Protein AF-A0A9W6Q4E1-F1 (afdb_monomer)

InterPro domains:
  IPR013766 Thioredoxin domain [PS51352] (41-176)
  IPR017937 Thioredoxin, conserved site [PS00194] (70-88)
  IPR036249 Thioredoxin-like superfamily [SSF52833] (42-160)

Solvent-accessible surface area (backbone atoms only — not comparable to full-atom values): 9625 Å² total; per-residue (Å²): 137,56,73,67,58,58,52,52,53,50,50,52,51,53,51,52,50,50,50,52,50,50,50,50,48,51,54,48,51,55,51,50,53,56,58,60,50,69,50,81,37,46,59,66,35,50,64,48,88,52,78,40,61,28,81,88,65,50,78,47,40,50,84,71,53,41,60,70,22,33,39,38,38,36,38,43,96,37,70,66,24,65,66,40,50,66,53,51,53,49,46,46,58,74,62,66,58,57,37,87,42,24,42,33,31,32,30,67,31,96,47,71,66,50,34,50,52,54,45,59,67,43,51,81,55,20,46,35,26,52,41,71,52,16,48,53,52,39,58,30,36,41,56,50,62,63,46,31,43,31,32,23,37,90,87,52,27,50,41,74,47,57,96,58,71,82,64,60,81,67,71,80,90,78,83,129

Structure (mmCIF, N/CA/C/O backbone):
data_AF-A0A9W6Q4E1-F1
#
_entry.id   AF-A0A9W6Q4E1-F1
#
loop_
_atom_site.group_PDB
_atom_site.id
_atom_site.type_symbol
_atom_site.label_atom_id
_atom_site.label_alt_id
_atom_site.label_comp_id
_atom_site.label_asym_id
_atom_site.label_entity_id
_atom_site.label_seq_id
_atom_site.pdbx_PDB_ins_code
_atom_site.Cartn_x
_atom_site.Cartn_y
_atom_site.Cartn_z
_atom_site.occupancy
_atom_site.B_iso_or_equiv
_atom_site.auth_seq_id
_atom_site.auth_comp_id
_atom_site.auth_asym_id
_atom_site.auth_atom_id
_atom_site.pdbx_PDB_model_num
ATOM 1 N N . MET A 1 1 ? 40.924 -5.393 -48.516 1.00 60.19 1 MET A N 1
ATOM 2 C CA . MET A 1 1 ? 39.671 -5.646 -47.778 1.00 60.19 1 MET A CA 1
ATOM 3 C C . MET A 1 1 ? 39.422 -7.131 -47.872 1.00 60.19 1 MET A C 1
ATOM 5 O O . MET A 1 1 ? 38.939 -7.598 -48.897 1.00 60.19 1 MET A O 1
ATOM 9 N N . ASP A 1 2 ? 39.882 -7.863 -46.865 1.00 78.69 2 ASP A N 1
ATOM 10 C CA . ASP A 1 2 ? 39.813 -9.318 -46.829 1.00 78.69 2 ASP A CA 1
ATOM 11 C C . ASP A 1 2 ? 38.386 -9.786 -46.532 1.00 78.69 2 ASP A C 1
ATOM 13 O O . ASP A 1 2 ? 37.648 -9.160 -45.769 1.00 78.69 2 ASP A O 1
ATOM 17 N N . VAL A 1 3 ? 37.989 -10.907 -47.138 1.00 81.06 3 VAL A N 1
ATOM 18 C CA . VAL A 1 3 ? 36.658 -11.521 -46.964 1.00 81.06 3 VAL A CA 1
ATOM 19 C C . VAL A 1 3 ? 36.347 -11.778 -45.478 1.00 81.06 3 VAL A C 1
ATOM 21 O O . VAL A 1 3 ? 35.193 -11.683 -45.057 1.00 81.06 3 VAL A O 1
ATOM 24 N N . SER A 1 4 ? 37.382 -12.014 -44.667 1.00 80.25 4 SER A N 1
ATOM 25 C CA . SER A 1 4 ? 37.306 -12.190 -43.213 1.00 80.25 4 SER A CA 1
ATOM 26 C C . SER A 1 4 ? 36.841 -10.936 -42.460 1.00 80.25 4 SER A C 1
ATOM 28 O O . SER A 1 4 ? 36.059 -11.049 -41.513 1.00 80.25 4 SER A O 1
ATOM 30 N N . ASP A 1 5 ? 37.256 -9.740 -42.891 1.00 83.56 5 ASP A N 1
ATOM 31 C CA . ASP A 1 5 ? 36.847 -8.475 -42.261 1.00 83.56 5 ASP A CA 1
ATOM 32 C C . ASP A 1 5 ? 35.382 -8.163 -42.576 1.00 83.56 5 ASP A C 1
ATOM 34 O O . ASP A 1 5 ? 34.614 -7.769 -41.696 1.00 83.56 5 ASP A O 1
ATOM 38 N N . ALA A 1 6 ? 34.971 -8.415 -43.824 1.00 86.62 6 ALA A N 1
ATOM 39 C CA . ALA A 1 6 ? 33.583 -8.261 -44.250 1.00 86.62 6 ALA A CA 1
ATOM 40 C C . ALA A 1 6 ? 32.645 -9.208 -43.480 1.00 86.62 6 ALA A C 1
ATOM 42 O O . ALA A 1 6 ? 31.567 -8.800 -43.045 1.00 86.62 6 ALA A O 1
ATOM 43 N N . PHE A 1 7 ? 33.074 -10.454 -43.256 1.00 90.12 7 PHE A N 1
ATOM 44 C CA . PHE A 1 7 ? 32.317 -11.435 -42.480 1.00 90.12 7 PHE A CA 1
ATOM 45 C C . PHE A 1 7 ? 32.202 -11.044 -40.999 1.00 90.12 7 PHE A C 1
ATOM 47 O O . PHE A 1 7 ? 31.112 -11.081 -40.426 1.00 90.12 7 PHE A O 1
ATOM 54 N N . THR A 1 8 ? 33.304 -10.600 -40.390 1.00 90.50 8 THR A N 1
ATOM 55 C CA . THR A 1 8 ? 33.332 -10.175 -38.981 1.00 90.50 8 THR A CA 1
ATOM 56 C C . THR A 1 8 ? 32.452 -8.946 -38.750 1.00 90.50 8 THR A C 1
ATOM 58 O O . THR A 1 8 ? 31.670 -8.913 -37.798 1.00 90.50 8 THR A O 1
ATOM 61 N N . GLY A 1 9 ? 32.512 -7.959 -39.651 1.00 92.62 9 GLY A N 1
ATOM 62 C CA . GLY A 1 9 ? 31.656 -6.775 -39.593 1.00 92.62 9 GLY A CA 1
ATOM 63 C C . GLY A 1 9 ? 30.169 -7.120 -39.699 1.00 92.62 9 GLY A C 1
ATOM 64 O O . GLY A 1 9 ? 29.364 -6.620 -38.911 1.00 92.62 9 GLY A O 1
ATOM 65 N N . LEU A 1 10 ? 29.804 -8.026 -40.614 1.00 91.62 10 LEU A N 1
ATOM 66 C CA . LEU A 1 10 ? 28.422 -8.484 -40.766 1.00 91.62 10 LEU A CA 1
ATOM 67 C C . LEU A 1 10 ? 27.907 -9.164 -39.490 1.00 91.62 10 LEU A C 1
ATOM 69 O O . LEU A 1 10 ? 26.813 -8.840 -39.028 1.00 91.62 10 LEU A O 1
ATOM 73 N N . LEU A 1 11 ? 28.699 -10.061 -38.894 1.00 92.88 11 LEU A N 1
ATOM 74 C CA . LEU A 1 11 ? 28.334 -10.736 -37.646 1.00 92.88 11 LEU A CA 1
ATOM 75 C C . LEU A 1 11 ? 28.172 -9.755 -36.482 1.00 92.88 11 LEU A C 1
ATOM 77 O O . LEU A 1 11 ? 27.212 -9.871 -35.723 1.00 92.88 11 LEU A O 1
ATOM 81 N N . ALA A 1 12 ? 29.063 -8.769 -36.355 1.00 92.88 12 ALA A N 1
ATOM 82 C CA . ALA A 1 12 ? 28.974 -7.758 -35.303 1.00 92.88 12 ALA A CA 1
ATOM 83 C C . ALA A 1 12 ? 27.671 -6.947 -35.400 1.00 92.88 12 ALA A C 1
ATOM 85 O O . ALA A 1 12 ? 26.981 -6.759 -34.395 1.00 92.88 12 ALA A O 1
ATOM 86 N N . VAL A 1 13 ? 27.291 -6.527 -36.613 1.00 95.56 13 VAL A N 1
ATOM 87 C CA . VAL A 1 13 ? 26.031 -5.809 -36.861 1.00 95.56 13 VAL A CA 1
ATOM 88 C C . VAL A 1 13 ? 24.824 -6.697 -36.562 1.00 95.56 13 VAL A C 1
ATOM 90 O O . VAL A 1 13 ? 23.890 -6.251 -35.894 1.00 95.56 13 VAL A O 1
ATOM 93 N N . LEU A 1 14 ? 24.846 -7.959 -37.002 1.00 93.50 14 LEU A N 1
ATOM 94 C CA . LEU A 1 14 ? 23.742 -8.895 -36.786 1.00 93.50 14 LEU A CA 1
ATOM 95 C C . LEU A 1 14 ? 23.541 -9.199 -35.292 1.00 93.50 14 LEU A C 1
ATOM 97 O O . LEU A 1 14 ? 22.407 -9.217 -34.812 1.00 93.50 14 LEU A O 1
ATOM 101 N N . CYS A 1 15 ? 24.635 -9.366 -34.544 1.00 94.25 15 CYS A N 1
ATOM 102 C CA . CYS A 1 15 ? 24.617 -9.540 -33.093 1.00 94.25 15 CYS A CA 1
ATOM 103 C C . CYS A 1 15 ? 24.074 -8.302 -32.375 1.00 94.25 15 CYS A C 1
ATOM 105 O O . CYS A 1 15 ? 23.199 -8.437 -31.520 1.00 94.25 15 CYS A O 1
ATOM 107 N N . LEU A 1 16 ? 24.540 -7.100 -32.732 1.00 94.25 16 LEU A N 1
ATOM 108 C CA . LEU A 1 16 ? 24.057 -5.858 -32.122 1.00 94.25 16 LEU A CA 1
ATOM 109 C C . LEU A 1 16 ? 22.561 -5.654 -32.392 1.00 94.25 16 LEU A C 1
ATOM 111 O O . LEU A 1 16 ? 21.804 -5.313 -31.484 1.00 94.25 16 LEU A O 1
ATOM 115 N N . PHE A 1 17 ? 22.120 -5.924 -33.621 1.00 94.75 17 PHE A N 1
ATOM 116 C CA . PHE A 1 17 ? 20.715 -5.846 -34.003 1.00 94.75 17 PHE A CA 1
ATOM 117 C C . PHE A 1 17 ? 19.851 -6.848 -33.226 1.00 94.75 17 PHE A C 1
ATOM 119 O O . PHE A 1 17 ? 18.801 -6.478 -32.699 1.00 94.75 17 PHE A O 1
ATOM 126 N N . ASN A 1 18 ? 20.312 -8.095 -33.083 1.00 93.88 18 ASN A N 1
ATOM 127 C CA . ASN A 1 18 ? 19.624 -9.112 -32.289 1.00 93.88 18 ASN A CA 1
ATOM 128 C C . ASN A 1 18 ? 19.550 -8.717 -30.804 1.00 93.88 18 ASN A C 1
ATOM 130 O O . ASN A 1 18 ? 18.502 -8.870 -30.178 1.00 93.88 18 ASN A O 1
ATOM 134 N N . LEU A 1 19 ? 20.614 -8.123 -30.256 1.00 94.38 19 LEU A N 1
ATOM 135 C CA . LEU A 1 19 ? 20.640 -7.631 -28.879 1.00 94.38 19 LEU A CA 1
ATOM 136 C C . LEU A 1 19 ? 19.614 -6.509 -28.659 1.00 94.38 19 LEU A C 1
ATOM 138 O O . LEU A 1 19 ? 18.862 -6.544 -27.687 1.00 94.38 19 LEU A O 1
ATOM 142 N N . VAL A 1 20 ? 19.540 -5.542 -29.581 1.00 95.50 20 VAL A N 1
ATOM 143 C CA . VAL A 1 20 ? 18.569 -4.434 -29.529 1.00 95.50 20 VAL A CA 1
ATOM 144 C C . VAL A 1 20 ? 17.138 -4.951 -29.666 1.00 95.50 20 VAL A C 1
ATOM 146 O O . VAL A 1 20 ? 16.266 -4.536 -28.900 1.00 95.50 20 VAL A O 1
ATOM 149 N N . LEU A 1 21 ? 16.890 -5.886 -30.589 1.00 92.62 21 LEU A N 1
ATOM 150 C CA . LEU A 1 21 ? 15.583 -6.525 -30.746 1.00 92.62 21 LEU A CA 1
ATOM 151 C C . LEU A 1 21 ? 15.182 -7.300 -29.495 1.00 92.62 21 LEU A C 1
ATOM 153 O O . LEU A 1 21 ? 14.081 -7.104 -28.988 1.00 92.62 21 LEU A O 1
ATOM 157 N N . THR A 1 22 ? 16.076 -8.131 -28.963 1.00 90.44 22 THR A N 1
ATOM 158 C CA . THR A 1 22 ? 15.828 -8.919 -27.753 1.00 90.44 22 THR A CA 1
ATOM 159 C C . THR A 1 22 ? 15.567 -8.003 -26.563 1.00 90.44 22 THR A C 1
ATOM 161 O O . THR A 1 22 ? 14.591 -8.198 -25.844 1.00 90.44 22 THR A O 1
ATOM 164 N N . TYR A 1 23 ? 16.359 -6.944 -26.388 1.00 92.44 23 TYR A N 1
ATOM 165 C CA . TYR A 1 23 ? 16.125 -5.943 -25.350 1.00 92.44 23 TYR A CA 1
ATOM 166 C C . TYR A 1 23 ? 14.776 -5.235 -25.528 1.00 92.44 23 TYR A C 1
ATOM 168 O O . TYR A 1 23 ? 14.029 -5.074 -24.563 1.00 92.44 23 TYR A O 1
ATOM 176 N N . GLY A 1 24 ? 14.426 -4.852 -26.758 1.00 90.94 24 GLY A N 1
ATOM 177 C CA . GLY A 1 24 ? 13.138 -4.245 -27.088 1.00 90.94 24 GLY A CA 1
ATOM 178 C C . GLY A 1 24 ? 11.961 -5.176 -26.795 1.00 90.94 24 GLY A C 1
ATOM 179 O O . GLY A 1 24 ? 10.977 -4.748 -26.192 1.00 90.94 24 GLY A O 1
ATOM 180 N N . VAL A 1 25 ? 12.083 -6.458 -27.145 1.00 90.12 25 VAL A N 1
ATOM 181 C CA . VAL A 1 25 ? 11.095 -7.503 -26.857 1.00 90.12 25 VAL A CA 1
ATOM 182 C C . VAL A 1 25 ? 10.982 -7.734 -25.356 1.00 90.12 25 VAL A C 1
ATOM 184 O O . VAL A 1 25 ? 9.870 -7.727 -24.848 1.00 90.12 25 VAL A O 1
ATOM 187 N N . VAL A 1 26 ? 12.086 -7.840 -24.612 1.00 84.00 26 VAL A N 1
ATOM 188 C CA . VAL A 1 26 ? 12.06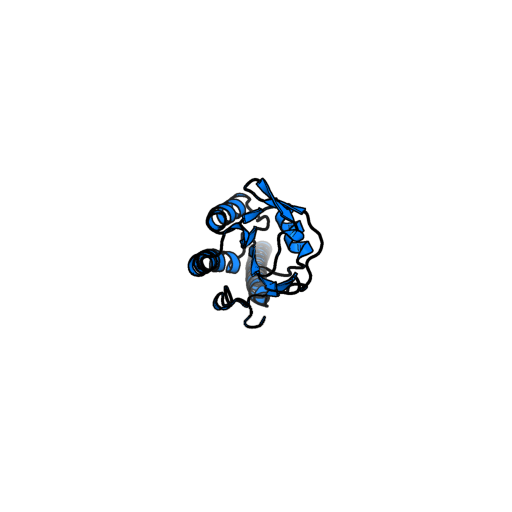4 -7.964 -23.144 1.00 84.00 26 VAL A CA 1
ATOM 189 C C . VAL A 1 26 ? 11.429 -6.728 -22.507 1.00 84.00 26 VAL A C 1
ATOM 191 O O . VAL A 1 26 ? 10.578 -6.859 -21.630 1.00 84.00 26 VAL A O 1
ATOM 194 N N . ARG A 1 27 ? 11.774 -5.518 -22.962 1.00 80.69 27 ARG A N 1
ATOM 195 C CA . ARG A 1 27 ? 11.170 -4.265 -22.484 1.00 80.69 27 ARG A CA 1
ATOM 196 C C . ARG A 1 27 ? 9.669 -4.228 -22.769 1.00 80.69 27 ARG A C 1
ATOM 198 O O . ARG A 1 27 ? 8.901 -3.833 -21.895 1.00 80.69 27 ARG A O 1
ATOM 205 N N . ARG A 1 28 ? 9.244 -4.664 -23.957 1.00 75.88 28 ARG A N 1
ATOM 206 C CA . ARG A 1 28 ? 7.835 -4.691 -24.371 1.00 75.88 28 ARG A CA 1
ATOM 207 C C . ARG A 1 28 ? 7.044 -5.792 -23.672 1.00 75.88 28 ARG A C 1
ATOM 209 O O . ARG A 1 28 ? 5.939 -5.529 -23.220 1.00 75.88 28 ARG A O 1
ATOM 216 N N . LEU A 1 29 ? 7.615 -6.982 -23.506 1.00 69.94 29 LEU A N 1
ATOM 217 C CA . LEU A 1 29 ? 7.036 -8.068 -22.719 1.00 69.94 29 LEU A CA 1
ATOM 218 C C . LEU A 1 29 ? 6.886 -7.652 -21.261 1.00 69.94 29 LEU A C 1
ATOM 220 O O . LEU A 1 29 ? 5.825 -7.872 -20.695 1.00 69.94 29 LEU A O 1
ATOM 224 N N . ARG A 1 30 ? 7.885 -6.982 -20.672 1.00 70.69 30 ARG A N 1
ATOM 225 C CA . ARG A 1 30 ? 7.791 -6.412 -19.318 1.00 70.69 30 ARG A CA 1
ATOM 226 C C . ARG A 1 30 ? 6.748 -5.299 -19.217 1.00 70.69 30 ARG A C 1
ATOM 228 O O . ARG A 1 30 ? 6.140 -5.139 -18.170 1.00 70.69 30 ARG A O 1
ATOM 235 N N . ALA A 1 31 ? 6.527 -4.521 -20.274 1.00 65.69 31 ALA A N 1
ATOM 236 C CA . ALA A 1 31 ? 5.436 -3.547 -20.309 1.00 65.69 31 ALA A CA 1
ATOM 237 C C . ALA A 1 31 ? 4.061 -4.236 -20.390 1.00 65.69 31 ALA A C 1
ATOM 239 O O . ALA A 1 31 ? 3.152 -3.848 -19.671 1.00 65.69 31 ALA A O 1
ATOM 240 N N . MET A 1 32 ? 3.925 -5.293 -21.199 1.00 54.81 32 MET A N 1
ATOM 241 C CA . MET A 1 32 ? 2.672 -6.045 -21.359 1.00 54.81 32 MET A CA 1
ATOM 242 C C . MET A 1 32 ? 2.350 -6.957 -20.173 1.00 54.81 32 MET A C 1
ATOM 244 O O . MET A 1 32 ? 1.187 -7.111 -19.847 1.00 54.81 32 MET A O 1
ATOM 248 N N . THR A 1 33 ? 3.342 -7.537 -19.496 1.00 56.91 33 THR A N 1
ATOM 249 C CA . THR A 1 33 ? 3.123 -8.284 -18.239 1.00 56.91 33 THR A CA 1
ATOM 250 C C . THR A 1 33 ? 2.750 -7.351 -17.095 1.00 56.91 33 THR A C 1
ATOM 252 O O . THR A 1 33 ? 1.925 -7.720 -16.272 1.00 56.91 33 THR A O 1
ATOM 255 N N . ARG A 1 34 ? 3.281 -6.122 -17.074 1.00 52.06 34 ARG A N 1
ATOM 256 C CA . ARG A 1 34 ? 2.815 -5.076 -16.151 1.00 52.06 34 ARG A CA 1
ATOM 257 C C . ARG A 1 34 ? 1.406 -4.589 -16.484 1.00 52.06 34 ARG A C 1
ATOM 259 O O . ARG A 1 34 ? 0.637 -4.395 -15.562 1.00 52.06 34 ARG A O 1
ATOM 266 N N . ALA A 1 35 ? 1.052 -4.474 -17.766 1.00 46.97 35 ALA A N 1
ATOM 267 C CA . ALA A 1 35 ? -0.327 -4.203 -18.185 1.00 46.97 35 ALA A CA 1
ATOM 268 C C . ALA A 1 35 ? -1.265 -5.411 -17.961 1.00 46.97 35 ALA A C 1
ATOM 270 O O . ALA A 1 35 ? -2.458 -5.269 -17.761 1.00 46.97 35 ALA A O 1
ATOM 271 N N . GLY A 1 36 ? -0.737 -6.637 -17.963 1.00 39.09 36 GLY A N 1
ATOM 272 C CA . GLY A 1 36 ? -1.467 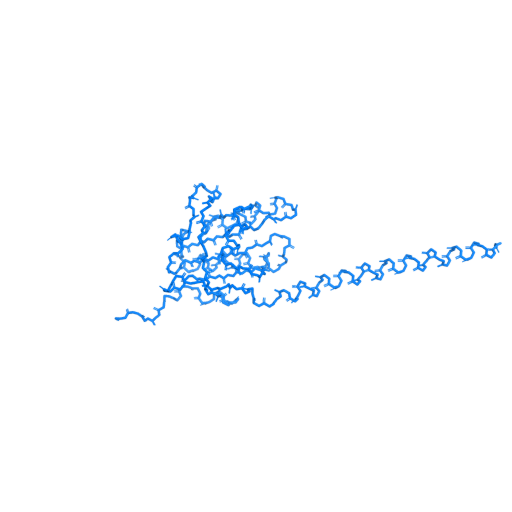-7.850 -17.583 1.00 39.09 36 GLY A CA 1
ATOM 273 C C . GLY A 1 36 ? -1.664 -7.989 -16.070 1.00 39.09 36 GLY A C 1
ATOM 274 O O . GLY A 1 36 ? -2.522 -8.753 -15.641 1.00 39.09 36 GLY A O 1
ATOM 275 N N . ALA A 1 37 ? -0.908 -7.229 -15.271 1.00 48.50 37 ALA A N 1
ATOM 276 C CA . ALA A 1 37 ? -1.163 -7.027 -13.849 1.00 48.50 37 ALA A CA 1
ATOM 277 C C . ALA A 1 37 ? -2.264 -5.976 -13.586 1.00 48.50 37 ALA A C 1
ATOM 279 O O . ALA A 1 37 ? -2.576 -5.732 -12.427 1.00 48.50 37 ALA A O 1
ATOM 280 N N . ASP A 1 38 ? -2.886 -5.410 -14.635 1.00 43.78 38 ASP A N 1
ATOM 281 C CA . ASP A 1 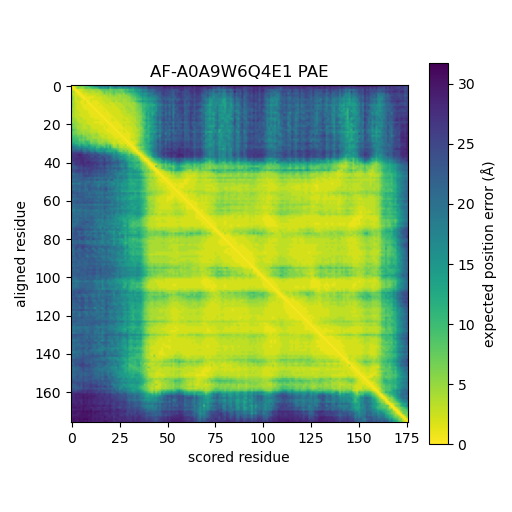38 ? -4.114 -4.599 -14.540 1.00 43.78 38 ASP A CA 1
ATOM 282 C C . ASP A 1 38 ? -5.387 -5.464 -14.375 1.00 43.78 38 ASP A C 1
ATOM 284 O O . ASP A 1 38 ? -6.510 -4.959 -14.440 1.00 43.78 38 ASP A O 1
ATOM 288 N N . GLY A 1 39 ? -5.245 -6.778 -14.163 1.00 48.31 39 GLY A N 1
ATOM 289 C CA . GLY A 1 39 ? -6.321 -7.570 -13.571 1.00 48.31 39 GLY A CA 1
ATOM 290 C C . GLY A 1 39 ? -6.582 -7.098 -12.133 1.00 48.31 39 GLY A C 1
ATOM 291 O O . GLY A 1 39 ? -5.631 -6.693 -11.464 1.00 48.31 39 GLY A O 1
ATOM 292 N N . PRO A 1 40 ? -7.835 -7.122 -11.638 1.00 53.16 40 PRO A N 1
ATOM 293 C CA . PRO A 1 40 ? -8.119 -6.779 -10.245 1.00 53.16 40 PRO A CA 1
ATOM 294 C C . PRO A 1 40 ? -7.194 -7.585 -9.327 1.00 53.16 40 PRO A C 1
ATOM 296 O O . PRO A 1 40 ? -7.044 -8.796 -9.510 1.00 53.16 40 PRO A O 1
ATOM 299 N N . ALA A 1 41 ? -6.501 -6.897 -8.419 1.00 64.12 41 ALA A N 1
ATOM 300 C CA . ALA A 1 41 ? -5.547 -7.523 -7.519 1.00 64.12 41 ALA A CA 1
ATOM 301 C C . ALA A 1 41 ? -6.292 -8.483 -6.592 1.00 64.12 41 ALA A C 1
ATOM 303 O O . ALA A 1 41 ? -6.857 -8.051 -5.594 1.00 64.12 41 ALA A O 1
ATOM 304 N N . THR A 1 42 ? -6.281 -9.776 -6.919 1.00 65.88 42 THR A N 1
ATOM 305 C CA . THR A 1 42 ? -7.131 -10.751 -6.237 1.00 65.88 42 THR A CA 1
ATOM 306 C C . THR A 1 42 ? -6.726 -10.915 -4.781 1.00 65.88 42 THR A C 1
ATOM 308 O O . THR A 1 42 ? -5.555 -11.160 -4.476 1.00 65.88 42 THR A O 1
ATOM 311 N N . VAL A 1 43 ? -7.711 -10.838 -3.890 1.00 75.50 43 VAL A N 1
ATOM 312 C CA . VAL A 1 43 ? -7.569 -11.195 -2.474 1.00 75.50 43 VAL A CA 1
ATOM 313 C C . VAL A 1 43 ? -8.273 -12.507 -2.165 1.00 75.50 43 VAL A C 1
ATOM 315 O O . VAL A 1 43 ? -9.319 -12.825 -2.728 1.00 75.50 43 VAL A O 1
ATOM 318 N N . SER A 1 44 ? -7.727 -13.272 -1.218 1.00 74.06 44 SER A N 1
ATOM 319 C CA . SER A 1 44 ? -8.294 -14.576 -0.837 1.00 74.06 44 SER A CA 1
ATOM 320 C C . SER A 1 44 ? -9.663 -14.482 -0.142 1.00 74.06 44 SER A C 1
ATOM 322 O O . SER A 1 44 ? -10.345 -15.489 0.049 1.00 74.06 44 SER A O 1
ATOM 324 N N . GLY A 1 45 ? -10.059 -13.282 0.289 1.00 76.38 45 GLY A N 1
ATOM 325 C CA . GLY A 1 45 ? -11.273 -13.035 1.063 1.00 76.38 45 GLY A CA 1
ATOM 326 C C . GLY A 1 45 ? -11.156 -13.397 2.545 1.00 76.38 45 GLY A C 1
ATOM 327 O O . GLY A 1 45 ? -11.924 -12.889 3.360 1.00 76.38 45 GLY A O 1
ATOM 328 N N . ARG A 1 46 ? -10.182 -14.224 2.936 1.00 84.31 46 ARG A N 1
ATOM 329 C CA . ARG A 1 46 ? -9.878 -14.534 4.337 1.00 84.31 46 ARG A CA 1
ATOM 330 C C . ARG A 1 46 ? -8.601 -13.817 4.761 1.00 84.31 46 ARG A C 1
ATOM 332 O O . ARG A 1 46 ? -7.740 -13.524 3.944 1.00 84.31 46 ARG A O 1
ATOM 339 N N . ILE A 1 47 ? -8.495 -13.538 6.053 1.00 87.19 47 ILE A N 1
ATOM 340 C CA . ILE A 1 47 ? -7.272 -13.009 6.648 1.00 87.19 47 ILE A CA 1
ATOM 341 C C . ILE A 1 47 ? -6.775 -14.033 7.650 1.00 87.19 47 ILE A C 1
ATOM 343 O O . ILE A 1 47 ? -7.463 -14.310 8.639 1.00 87.19 47 ILE A O 1
ATOM 347 N N . ASP A 1 48 ? -5.605 -14.593 7.385 1.00 89.81 48 ASP A N 1
ATOM 348 C CA . ASP A 1 48 ? -4.938 -15.480 8.324 1.00 89.81 48 ASP A CA 1
ATOM 349 C C . ASP A 1 48 ? -4.327 -14.688 9.494 1.00 89.81 48 ASP A C 1
ATOM 351 O O . ASP A 1 48 ? -4.252 -13.455 9.492 1.00 89.81 48 ASP A O 1
ATOM 355 N N . GLY A 1 49 ? -3.940 -15.398 10.554 1.00 91.00 49 GLY A N 1
ATOM 356 C CA . GLY A 1 49 ? -3.354 -14.777 11.739 1.00 91.00 49 GLY A CA 1
ATOM 357 C C . GLY A 1 49 ? -1.991 -14.156 11.437 1.00 91.00 49 GLY A C 1
ATOM 358 O O . GLY A 1 49 ? -1.111 -14.817 10.892 1.00 91.00 49 GLY A O 1
ATOM 359 N N . PHE A 1 50 ? -1.800 -12.903 11.845 1.00 94.00 50 PHE A N 1
ATOM 360 C CA . PHE A 1 50 ? -0.509 -12.223 11.808 1.00 94.00 50 PHE A CA 1
ATOM 361 C C . PHE A 1 50 ? -0.375 -11.270 12.998 1.00 94.00 50 PHE A C 1
ATOM 363 O O . PHE A 1 50 ? -1.375 -10.830 13.574 1.00 94.00 50 PHE A O 1
ATOM 370 N N . ALA A 1 51 ? 0.871 -10.944 13.328 1.00 93.75 51 ALA A N 1
ATOM 371 C CA . ALA A 1 51 ? 1.236 -9.896 14.267 1.00 93.75 51 ALA A CA 1
ATOM 372 C C . ALA A 1 51 ? 2.506 -9.217 13.750 1.00 93.75 51 ALA A C 1
ATOM 374 O O . ALA A 1 51 ? 3.517 -9.878 13.505 1.00 93.75 51 ALA A O 1
ATOM 375 N N . VAL A 1 52 ? 2.436 -7.909 13.539 1.00 94.81 52 VAL A N 1
ATOM 376 C CA . VAL A 1 52 ? 3.531 -7.081 13.032 1.00 94.81 52 VAL A CA 1
ATOM 377 C C . VAL A 1 52 ? 3.595 -5.765 13.798 1.00 94.81 52 VAL A C 1
ATOM 379 O O . VAL A 1 52 ? 2.703 -5.429 14.574 1.00 94.81 52 VAL A O 1
ATOM 382 N N . THR A 1 53 ? 4.661 -5.007 13.575 1.00 95.19 53 THR A N 1
ATOM 383 C CA . THR A 1 53 ? 4.827 -3.667 14.136 1.00 95.19 53 THR A CA 1
ATOM 384 C C . THR A 1 53 ? 4.902 -2.678 12.985 1.00 95.19 53 THR A C 1
ATOM 386 O O . THR A 1 53 ? 5.662 -2.887 12.044 1.00 95.19 53 THR A O 1
ATOM 389 N N . ALA A 1 54 ? 4.088 -1.634 13.038 1.00 93.69 54 ALA A N 1
ATOM 390 C CA . ALA A 1 54 ? 4.108 -0.539 12.085 1.00 93.69 54 ALA A CA 1
ATOM 391 C C . ALA A 1 54 ? 5.322 0.382 12.308 1.00 93.69 54 ALA A C 1
ATOM 393 O O . ALA A 1 54 ? 6.047 0.276 13.299 1.00 93.69 54 ALA A O 1
ATOM 394 N N . VAL A 1 55 ? 5.561 1.290 11.363 1.00 92.00 55 VAL A N 1
ATOM 395 C CA . VAL A 1 55 ? 6.709 2.216 11.373 1.00 92.00 55 VAL A CA 1
ATOM 396 C C . VAL A 1 55 ? 6.680 3.173 12.571 1.00 92.00 55 VAL A C 1
ATOM 398 O O . VAL A 1 55 ? 7.732 3.571 13.063 1.00 92.00 55 VAL A O 1
ATOM 401 N N . ASP A 1 56 ? 5.491 3.518 13.054 1.00 90.00 56 ASP A N 1
ATOM 402 C CA . ASP A 1 56 ? 5.253 4.346 14.242 1.00 90.00 56 ASP A CA 1
ATOM 403 C C . ASP A 1 56 ? 5.378 3.570 15.569 1.00 90.00 56 ASP A C 1
ATOM 405 O O . ASP A 1 56 ? 5.234 4.150 16.645 1.00 90.00 56 ASP A O 1
ATOM 409 N N . GLY A 1 57 ? 5.677 2.268 15.513 1.00 90.50 57 GLY A N 1
ATOM 410 C CA . GLY A 1 57 ? 5.767 1.391 16.678 1.00 90.50 57 GLY A CA 1
ATOM 411 C C . GLY A 1 57 ? 4.434 0.770 17.100 1.00 90.50 57 GLY A C 1
ATOM 412 O O . GLY A 1 57 ? 4.413 -0.014 18.050 1.00 90.50 57 GLY A O 1
ATOM 413 N N . THR A 1 58 ? 3.329 1.062 16.409 1.00 90.94 58 THR A N 1
ATOM 414 C CA . THR A 1 58 ? 2.027 0.460 16.709 1.00 90.94 58 THR A CA 1
ATOM 415 C C . THR A 1 58 ? 2.044 -1.037 16.398 1.00 90.94 58 THR A C 1
ATOM 417 O O . THR A 1 58 ? 2.436 -1.463 15.311 1.00 90.94 58 THR A O 1
ATOM 420 N N . ALA A 1 59 ? 1.622 -1.862 17.357 1.00 93.31 59 ALA A N 1
ATOM 421 C CA . ALA A 1 59 ? 1.392 -3.281 17.112 1.00 93.31 59 ALA A CA 1
ATOM 422 C C . ALA A 1 59 ? 0.117 -3.442 16.276 1.00 93.31 59 ALA A C 1
ATOM 424 O O . ALA A 1 59 ? -0.923 -2.898 16.635 1.00 93.31 59 ALA A O 1
ATOM 425 N N . VAL A 1 60 ? 0.216 -4.176 15.170 1.00 93.25 60 VAL A N 1
ATOM 426 C CA . VAL A 1 60 ? -0.901 -4.446 14.263 1.00 93.25 60 VAL A CA 1
ATOM 427 C C . VAL A 1 60 ? -1.006 -5.947 14.065 1.00 93.25 60 VAL A C 1
ATOM 429 O O . VAL A 1 60 ? -0.057 -6.609 13.641 1.00 93.25 60 VAL A O 1
ATOM 432 N N . GLY A 1 61 ? -2.174 -6.496 14.344 1.00 93.12 61 GLY A N 1
ATOM 433 C CA . GLY A 1 61 ? -2.496 -7.887 14.102 1.00 93.12 61 GLY A CA 1
ATOM 434 C C . GLY A 1 61 ? -3.845 -8.052 13.427 1.00 93.12 61 GLY A C 1
ATOM 435 O O . GLY A 1 61 ? -4.572 -7.103 13.135 1.00 93.12 61 GLY A O 1
ATOM 436 N N . ARG A 1 62 ? -4.214 -9.314 13.210 1.00 90.75 62 ARG A N 1
ATOM 437 C CA . ARG A 1 62 ? -5.516 -9.659 12.632 1.00 90.75 62 ARG A CA 1
ATOM 438 C C . ARG A 1 62 ? -6.686 -9.058 13.420 1.00 90.75 62 ARG A C 1
ATOM 440 O O . ARG A 1 62 ? -7.669 -8.664 12.803 1.00 90.75 62 ARG A O 1
ATOM 447 N N . ALA A 1 63 ? -6.610 -9.017 14.748 1.00 88.31 63 ALA A N 1
ATOM 448 C CA . ALA A 1 63 ? -7.704 -8.544 15.599 1.00 88.31 63 ALA A CA 1
ATOM 449 C C . ALA A 1 63 ? -8.021 -7.049 15.408 1.00 88.31 63 ALA A C 1
ATOM 451 O O . ALA A 1 63 ? -9.168 -6.652 15.591 1.00 88.31 63 ALA A O 1
ATOM 452 N N . ASP A 1 64 ? -7.041 -6.256 14.970 1.00 88.25 64 ASP A N 1
ATOM 453 C CA . ASP A 1 64 ? -7.199 -4.817 14.722 1.00 88.25 64 ASP A CA 1
ATOM 454 C C . ASP A 1 64 ? -7.910 -4.533 13.385 1.00 88.25 64 ASP A C 1
ATOM 456 O O . ASP A 1 64 ? -8.417 -3.438 13.138 1.00 88.25 64 ASP A O 1
ATOM 460 N N . LEU A 1 65 ? -8.001 -5.546 12.514 1.00 88.94 65 LEU A N 1
ATOM 461 C CA . LEU A 1 65 ? -8.746 -5.494 11.258 1.00 88.94 65 LEU A CA 1
ATOM 462 C C . LEU A 1 65 ? -10.237 -5.760 11.512 1.00 88.94 65 LEU A C 1
ATOM 464 O O . LEU A 1 65 ? -10.763 -6.843 11.223 1.00 88.94 65 LEU A O 1
ATOM 468 N N . VAL A 1 66 ? -10.896 -4.764 12.101 1.00 88.62 66 VAL A N 1
ATOM 469 C CA . VAL A 1 66 ? -12.339 -4.737 12.370 1.00 88.62 66 VAL A CA 1
ATOM 470 C C . VAL A 1 66 ? -13.144 -4.329 11.124 1.00 88.62 66 VAL A C 1
ATOM 472 O O . VAL A 1 66 ? -12.580 -3.759 10.189 1.00 88.62 66 VAL A O 1
ATOM 475 N N . PRO A 1 67 ? -14.462 -4.602 11.073 1.00 86.81 67 PRO A N 1
ATOM 476 C CA . PRO A 1 67 ? -15.306 -4.162 9.965 1.00 86.81 67 PRO A CA 1
ATOM 477 C C . PRO A 1 67 ? -15.188 -2.658 9.694 1.00 86.81 67 PRO A C 1
ATOM 479 O O . PRO A 1 67 ? -15.294 -1.839 10.606 1.00 86.81 67 PRO A O 1
ATOM 482 N N . GLY A 1 68 ? -14.993 -2.297 8.427 1.00 83.06 68 GLY A N 1
ATOM 483 C CA . GLY A 1 68 ? -14.749 -0.922 7.991 1.00 83.06 68 GLY A CA 1
ATOM 484 C C . GLY A 1 68 ? -13.274 -0.520 7.944 1.00 83.06 68 GLY A C 1
ATOM 485 O O . GLY A 1 68 ? -12.977 0.534 7.383 1.00 83.06 68 GLY A O 1
ATOM 486 N N . THR A 1 69 ? -12.351 -1.346 8.454 1.00 89.44 69 THR A N 1
ATOM 487 C CA . THR A 1 69 ? -10.914 -1.111 8.279 1.00 89.44 69 THR A CA 1
ATOM 488 C C . THR A 1 69 ? -10.537 -1.223 6.808 1.00 89.44 69 THR A C 1
ATOM 490 O O . THR A 1 69 ? -10.930 -2.156 6.105 1.00 89.44 69 THR A O 1
ATOM 493 N N . VAL A 1 70 ? -9.744 -0.269 6.347 1.00 89.19 70 VAL A N 1
ATOM 494 C CA . VAL A 1 70 ? -9.250 -0.178 4.979 1.00 89.19 70 VAL A CA 1
ATOM 495 C C . VAL A 1 70 ? -7.812 -0.660 4.937 1.00 89.19 70 VAL A C 1
ATOM 497 O O . VAL A 1 70 ? -6.997 -0.257 5.762 1.00 89.19 70 VAL A O 1
ATOM 500 N N . LEU A 1 71 ? -7.481 -1.463 3.931 1.00 90.81 71 LEU A N 1
ATOM 501 C CA . LEU A 1 71 ? -6.121 -1.891 3.643 1.00 90.81 71 LEU A CA 1
ATOM 502 C C . LEU A 1 71 ? -5.692 -1.401 2.259 1.00 90.81 71 LEU A C 1
ATOM 504 O O . LEU A 1 71 ? -6.383 -1.646 1.272 1.00 90.81 71 LEU A O 1
ATOM 508 N N . GLY A 1 72 ? -4.547 -0.730 2.180 1.00 91.19 72 GLY A N 1
ATOM 509 C CA . GLY A 1 72 ? -3.909 -0.344 0.923 1.00 91.19 72 GLY A CA 1
ATOM 510 C C . GLY A 1 72 ? -2.571 -1.053 0.761 1.00 91.19 72 GLY A C 1
ATOM 511 O O . GLY A 1 72 ? -1.690 -0.889 1.596 1.00 91.19 72 GLY A O 1
ATOM 512 N N . PHE A 1 73 ? -2.404 -1.823 -0.308 1.00 91.56 73 PHE A N 1
ATOM 513 C CA . PHE A 1 73 ?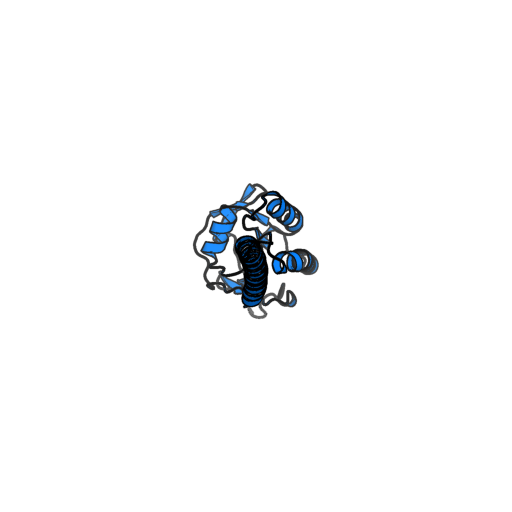 -1.187 -2.566 -0.615 1.00 91.56 73 PHE A CA 1
ATOM 514 C C . PHE A 1 73 ? -0.449 -1.915 -1.780 1.00 91.56 73 PHE A C 1
ATOM 516 O O . PHE A 1 73 ? -0.988 -1.780 -2.882 1.00 91.56 73 PHE A O 1
ATOM 523 N N . PHE A 1 74 ? 0.810 -1.556 -1.549 1.00 90.50 74 PHE A N 1
ATOM 524 C CA . PHE A 1 74 ? 1.642 -0.833 -2.502 1.00 90.50 74 PHE A CA 1
ATOM 525 C C . PHE A 1 74 ? 2.976 -1.541 -2.705 1.00 90.50 74 PHE A C 1
ATOM 527 O O . PHE A 1 74 ? 3.594 -2.015 -1.753 1.00 90.50 74 PHE A O 1
ATOM 534 N N . SER A 1 75 ? 3.449 -1.556 -3.949 1.00 89.56 75 SER A N 1
ATOM 535 C CA . SER A 1 75 ? 4.812 -1.959 -4.287 1.00 89.56 75 SER A CA 1
ATOM 536 C C . SER A 1 75 ? 5.551 -0.766 -4.891 1.00 89.56 75 SER A C 1
ATOM 538 O O . SER A 1 75 ? 5.116 -0.261 -5.929 1.00 89.56 75 SER A O 1
ATOM 540 N N . PRO A 1 76 ? 6.671 -0.318 -4.300 1.00 87.50 76 PRO A N 1
ATOM 541 C CA . PRO A 1 76 ? 7.569 0.633 -4.949 1.00 87.50 76 PRO A CA 1
ATOM 542 C C . PRO A 1 76 ? 8.075 0.095 -6.301 1.00 87.50 76 PRO A C 1
ATOM 544 O O . PRO A 1 76 ? 7.990 -1.108 -6.568 1.00 87.50 76 PRO A O 1
ATOM 547 N N . GLY A 1 77 ? 8.522 0.982 -7.192 1.00 80.62 77 GLY A N 1
ATOM 548 C CA . GLY A 1 77 ? 8.873 0.646 -8.579 1.00 80.62 77 GLY A CA 1
ATOM 549 C C . GLY A 1 77 ? 7.698 0.259 -9.497 1.00 80.62 77 GLY A C 1
ATOM 550 O O . GLY A 1 77 ? 7.903 0.008 -10.686 1.00 80.62 77 GLY A O 1
ATOM 551 N N . CYS A 1 78 ? 6.460 0.219 -8.989 1.00 80.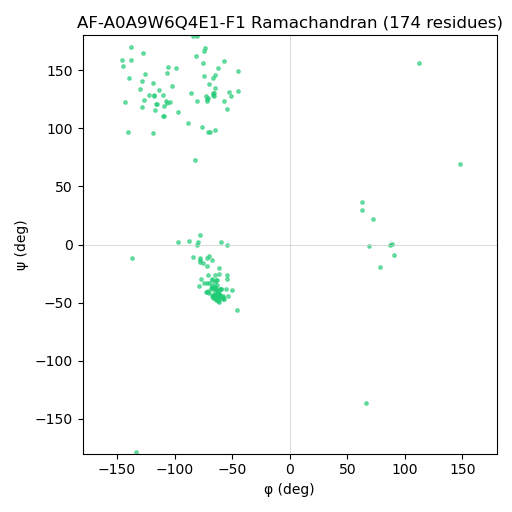81 78 CYS A N 1
ATOM 552 C CA . CYS A 1 78 ? 5.266 -0.125 -9.759 1.00 80.81 78 CYS A CA 1
ATOM 553 C C . CYS A 1 78 ? 4.532 1.149 -10.242 1.00 80.81 78 CYS A C 1
ATOM 555 O O . CYS A 1 78 ? 3.989 1.885 -9.412 1.00 80.81 78 CYS A O 1
ATOM 557 N N . PRO A 1 79 ? 4.458 1.431 -11.563 1.00 80.19 79 PRO A N 1
ATOM 558 C CA . PRO A 1 79 ? 3.781 2.621 -12.091 1.00 80.19 79 PRO A CA 1
ATOM 559 C C . PRO A 1 79 ? 2.322 2.822 -11.627 1.00 80.19 79 PRO A C 1
ATOM 561 O O . PRO A 1 79 ? 1.993 3.948 -11.246 1.00 80.19 79 PRO A O 1
ATOM 564 N N . PRO A 1 80 ? 1.443 1.794 -11.595 1.00 79.25 80 PRO A N 1
ATOM 565 C CA . PRO A 1 80 ? 0.080 1.977 -11.094 1.00 79.25 80 PRO A CA 1
ATOM 566 C C . PRO A 1 80 ? 0.031 2.263 -9.585 1.00 79.25 80 PRO A C 1
ATOM 568 O O . PRO A 1 80 ? -0.827 3.031 -9.155 1.00 79.25 80 PRO A O 1
ATOM 571 N N . CYS A 1 81 ? 0.966 1.744 -8.776 1.00 84.06 81 CYS A N 1
ATOM 572 C CA . CYS A 1 81 ? 1.057 2.114 -7.358 1.00 84.06 81 CYS A CA 1
ATOM 573 C C . CYS A 1 81 ? 1.388 3.602 -7.186 1.00 84.06 81 CYS A C 1
ATOM 575 O O . CYS A 1 81 ? 0.750 4.267 -6.372 1.00 84.06 81 CYS A O 1
ATOM 577 N N . ALA A 1 82 ? 2.319 4.132 -7.987 1.00 84.94 82 ALA A N 1
ATOM 578 C CA . ALA A 1 82 ? 2.701 5.544 -7.935 1.00 84.94 82 ALA A CA 1
ATOM 579 C C . ALA A 1 82 ? 1.542 6.467 -8.337 1.00 84.94 82 ALA A C 1
ATOM 581 O O . ALA A 1 82 ? 1.353 7.524 -7.742 1.00 84.94 82 ALA A O 1
ATOM 582 N N . ALA A 1 83 ? 0.733 6.051 -9.315 1.00 83.44 83 ALA A N 1
ATOM 583 C CA . ALA A 1 83 ? -0.457 6.791 -9.728 1.00 83.44 83 ALA A CA 1
ATOM 584 C C . ALA A 1 83 ? -1.601 6.718 -8.697 1.00 83.44 83 ALA A C 1
ATOM 586 O O . ALA A 1 83 ? -2.379 7.667 -8.565 1.00 83.44 83 ALA A O 1
ATOM 587 N N . LEU A 1 84 ? -1.728 5.597 -7.977 1.00 85.31 84 LEU A N 1
ATOM 588 C CA . LEU A 1 84 ? -2.781 5.395 -6.982 1.00 85.31 84 LEU A CA 1
ATOM 589 C C . LEU A 1 84 ? -2.484 6.095 -5.653 1.00 85.31 84 LEU A C 1
ATOM 591 O O . LEU A 1 84 ? -3.417 6.586 -5.025 1.00 85.31 84 LEU A O 1
ATOM 595 N N . LEU A 1 85 ? -1.219 6.155 -5.234 1.00 88.50 85 LEU A N 1
ATOM 596 C CA . LEU A 1 85 ? -0.779 6.695 -3.944 1.00 88.50 85 LEU A CA 1
ATOM 597 C C . LEU A 1 85 ? -1.432 8.048 -3.572 1.00 88.50 85 LEU A C 1
ATOM 599 O O . LEU A 1 85 ? -2.152 8.089 -2.569 1.00 88.50 85 LEU A O 1
ATOM 603 N N . PRO A 1 86 ? -1.332 9.116 -4.392 1.00 88.88 86 PRO A N 1
ATOM 604 C CA . PRO A 1 86 ? -1.946 10.401 -4.053 1.00 88.88 86 PRO A CA 1
ATOM 605 C C . PRO A 1 86 ? -3.482 10.349 -4.060 1.00 88.88 86 PRO A C 1
ATOM 607 O O . PRO A 1 86 ? -4.142 11.065 -3.305 1.00 88.88 86 PRO A O 1
ATOM 610 N N . ARG A 1 87 ? -4.084 9.482 -4.889 1.00 86.81 87 ARG A N 1
ATOM 611 C CA . ARG A 1 87 ? -5.547 9.300 -4.947 1.00 86.81 87 ARG A CA 1
ATOM 612 C C . ARG A 1 87 ? -6.060 8.602 -3.694 1.00 86.81 87 ARG A C 1
ATOM 614 O O . ARG A 1 87 ? -7.098 8.996 -3.173 1.00 86.81 87 ARG A O 1
ATOM 621 N N . PHE A 1 88 ? -5.325 7.606 -3.204 1.00 87.94 88 PHE A N 1
ATOM 622 C CA . PHE A 1 88 ? -5.624 6.907 -1.959 1.00 87.94 88 PHE A CA 1
ATOM 623 C C . PHE A 1 88 ? -5.581 7.873 -0.773 1.00 87.94 88 PHE A C 1
ATOM 625 O O . PHE A 1 88 ? -6.555 7.965 -0.031 1.00 87.94 88 PHE A O 1
ATOM 632 N N . VAL A 1 89 ? -4.513 8.669 -0.652 1.00 89.56 89 VAL A N 1
ATOM 633 C CA . VAL A 1 89 ? -4.393 9.696 0.397 1.00 89.56 89 VAL A CA 1
ATOM 634 C C . VAL A 1 89 ? -5.548 10.699 0.324 1.00 89.56 89 VAL A C 1
ATOM 636 O O . VAL A 1 89 ? -6.174 11.003 1.341 1.00 89.56 89 VAL A O 1
ATOM 639 N N . GLY A 1 90 ? -5.880 11.173 -0.880 1.00 86.81 90 GLY A N 1
ATOM 640 C CA . GLY A 1 90 ? -7.013 12.071 -1.101 1.00 86.81 90 GLY A CA 1
ATOM 641 C C . GLY A 1 90 ? -8.359 11.459 -0.699 1.00 86.81 90 GLY A C 1
ATOM 642 O O . GLY A 1 90 ? -9.153 12.122 -0.035 1.00 86.81 90 GLY A O 1
ATOM 643 N N . ALA A 1 91 ? -8.605 10.195 -1.046 1.00 85.25 91 ALA A N 1
ATOM 644 C CA . ALA A 1 91 ? -9.844 9.498 -0.711 1.00 85.25 91 ALA A CA 1
ATOM 645 C C . ALA A 1 91 ? -9.994 9.264 0.798 1.00 85.25 91 ALA A C 1
ATOM 647 O O . ALA A 1 91 ? -11.062 9.527 1.350 1.00 85.25 91 ALA A O 1
ATOM 648 N N . VAL A 1 92 ? -8.919 8.846 1.477 1.00 87.25 92 VAL A N 1
ATOM 649 C CA . VAL A 1 92 ? -8.913 8.660 2.937 1.00 87.25 92 VAL A CA 1
ATOM 650 C C . VAL A 1 92 ? -9.251 9.973 3.645 1.00 87.25 92 VAL A C 1
ATOM 652 O O . VAL A 1 92 ? -10.115 9.999 4.524 1.00 87.25 92 VAL A O 1
ATOM 655 N N . ARG A 1 93 ? -8.627 11.080 3.216 1.00 86.81 93 ARG A N 1
ATOM 656 C CA . ARG A 1 93 ? -8.902 12.423 3.751 1.00 86.81 93 ARG A CA 1
ATOM 657 C C . ARG A 1 93 ? -10.334 12.863 3.504 1.00 86.81 93 ARG A C 1
ATOM 659 O O . ARG A 1 93 ? -10.983 13.344 4.425 1.00 86.81 93 ARG A O 1
ATOM 666 N N . ALA A 1 94 ? -10.824 12.700 2.278 1.00 84.31 94 ALA A N 1
ATOM 667 C CA . ALA A 1 94 ? -12.175 13.105 1.905 1.00 84.31 94 ALA A CA 1
ATOM 668 C C . ALA A 1 94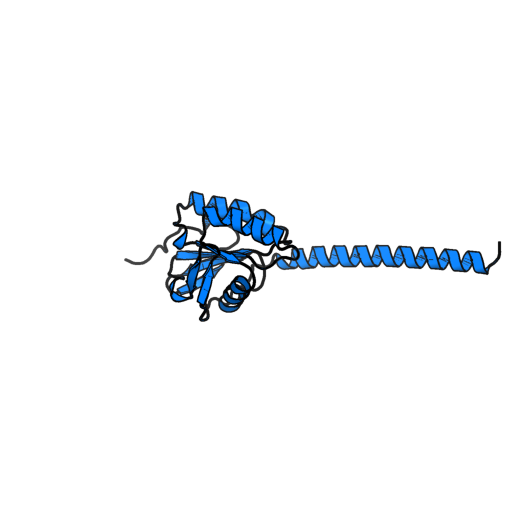 ? -13.247 12.332 2.687 1.00 84.31 94 ALA A C 1
ATOM 670 O O . ALA A 1 94 ? -14.279 12.898 3.039 1.00 84.31 94 ALA A O 1
ATOM 671 N N . ALA A 1 95 ? -12.991 11.060 2.993 1.00 82.75 95 ALA A N 1
ATOM 672 C CA . ALA A 1 95 ? -13.878 10.234 3.801 1.00 82.75 95 ALA A CA 1
ATOM 673 C C . ALA A 1 95 ? -13.788 10.517 5.310 1.00 82.75 95 ALA A C 1
ATOM 675 O O . ALA A 1 95 ? -14.628 10.028 6.065 1.00 82.75 95 ALA A O 1
ATOM 676 N N . GLY A 1 96 ? -12.782 11.277 5.760 1.00 81.25 96 GLY A N 1
ATOM 677 C CA . GLY A 1 96 ? -12.577 11.592 7.173 1.00 81.25 96 GLY A CA 1
ATOM 678 C C . GLY A 1 96 ? -12.299 10.361 8.035 1.00 81.25 96 GLY A C 1
ATOM 679 O O . GLY A 1 96 ? -12.675 10.343 9.208 1.00 81.25 96 GLY A O 1
ATOM 680 N N . LEU A 1 97 ? -11.691 9.314 7.463 1.00 81.62 97 LEU A N 1
ATOM 681 C CA . LEU A 1 97 ? -11.389 8.110 8.229 1.00 81.62 97 LEU A CA 1
ATOM 682 C C . LEU A 1 97 ? -10.272 8.375 9.248 1.00 81.62 97 LEU A C 1
ATOM 684 O O . LEU A 1 97 ? -9.277 9.023 8.916 1.00 81.62 97 LEU A O 1
ATOM 688 N N . PRO A 1 98 ? -10.394 7.852 10.480 1.00 83.06 98 PRO A N 1
ATOM 689 C CA . PRO A 1 98 ? -9.312 7.919 11.447 1.00 83.06 98 PRO A CA 1
ATOM 690 C C . PRO A 1 98 ? -8.129 7.062 10.984 1.00 83.06 98 PRO A C 1
ATOM 692 O O . PRO A 1 98 ? -8.325 5.955 10.480 1.00 83.06 98 PRO A O 1
ATOM 695 N N . THR A 1 99 ? -6.905 7.527 11.236 1.00 80.56 99 THR A N 1
ATOM 696 C CA . THR A 1 99 ? -5.650 6.842 10.870 1.00 80.56 99 THR A CA 1
ATOM 697 C C . THR A 1 99 ? -5.622 5.377 11.312 1.00 80.56 99 THR A C 1
ATOM 699 O O . THR A 1 99 ? -5.210 4.517 10.545 1.00 80.56 99 THR A O 1
ATOM 702 N N . GLY A 1 100 ? -6.147 5.064 12.503 1.00 81.25 100 GLY A N 1
ATOM 703 C CA . GLY A 1 100 ? -6.202 3.690 13.026 1.00 81.25 100 GLY A CA 1
ATOM 704 C C . GLY A 1 100 ? -7.184 2.752 12.310 1.00 81.25 100 GLY A C 1
ATOM 705 O O . GLY A 1 100 ? -7.160 1.552 12.550 1.00 81.25 100 GLY A O 1
AT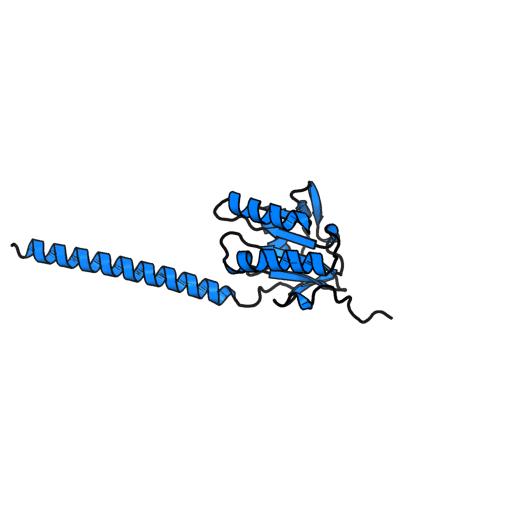OM 706 N N . SER A 1 101 ? -8.042 3.275 11.429 1.00 85.94 101 SER A N 1
ATOM 707 C CA . SER A 1 101 ? -8.931 2.473 10.571 1.00 85.94 101 SER A CA 1
ATOM 708 C C . SER A 1 101 ? -8.363 2.248 9.168 1.00 85.94 101 SER A C 1
ATOM 710 O O . SER A 1 101 ? -9.024 1.635 8.331 1.00 85.94 101 SER A O 1
ATOM 712 N N . VAL A 1 102 ? -7.149 2.737 8.895 1.00 91.94 102 VAL A N 1
ATOM 713 C CA . VAL A 1 102 ? -6.495 2.622 7.593 1.00 91.94 102 VAL A CA 1
ATOM 714 C C . VAL A 1 102 ? -5.100 2.040 7.781 1.00 91.94 102 VAL A C 1
ATOM 716 O O . VAL A 1 102 ? -4.242 2.635 8.427 1.00 91.94 102 VAL A O 1
ATOM 719 N N . LEU A 1 103 ? -4.860 0.879 7.183 1.00 93.88 103 LEU A N 1
ATOM 720 C CA . LEU A 1 103 ? -3.574 0.198 7.185 1.00 93.88 103 LEU A CA 1
ATOM 721 C C . LEU A 1 103 ? -2.955 0.275 5.790 1.00 93.88 103 LEU A C 1
ATOM 723 O O . LEU A 1 103 ? -3.512 -0.244 4.823 1.00 93.88 103 LEU A O 1
ATOM 727 N N . ALA A 1 104 ? -1.785 0.892 5.677 1.00 94.56 104 ALA A N 1
ATOM 728 C CA . ALA A 1 104 ? -1.023 0.923 4.440 1.00 94.56 104 ALA A CA 1
ATOM 729 C C . ALA A 1 104 ? 0.163 -0.044 4.518 1.00 94.56 104 ALA A C 1
ATOM 731 O O . ALA A 1 104 ? 1.018 0.050 5.395 1.00 94.56 104 ALA A O 1
ATOM 732 N N . VAL A 1 105 ? 0.217 -0.982 3.583 1.00 94.12 105 VAL A N 1
ATOM 733 C CA . VAL A 1 105 ? 1.213 -2.046 3.501 1.00 94.12 105 VAL A CA 1
ATOM 734 C C . VAL A 1 105 ? 2.107 -1.763 2.302 1.00 94.12 105 VAL A C 1
ATOM 736 O O . VAL A 1 105 ? 1.669 -1.848 1.155 1.00 94.12 105 VAL A O 1
ATOM 739 N N . VAL A 1 106 ? 3.364 -1.410 2.560 1.00 94.31 106 VAL A N 1
ATOM 740 C CA . VAL A 1 106 ? 4.339 -1.047 1.526 1.00 94.31 106 VAL A CA 1
ATOM 741 C C . VAL A 1 106 ? 5.390 -2.143 1.419 1.00 94.31 106 VAL A C 1
ATOM 743 O O . VAL A 1 106 ? 6.226 -2.331 2.307 1.00 94.31 106 VAL A O 1
ATOM 746 N N . MET A 1 107 ? 5.358 -2.870 0.307 1.00 92.81 107 MET A N 1
ATOM 747 C CA . MET A 1 107 ? 6.343 -3.900 0.004 1.00 92.81 107 MET A CA 1
ATOM 748 C C . MET A 1 107 ? 7.745 -3.287 -0.113 1.00 92.81 107 MET A C 1
ATOM 750 O O . MET A 1 107 ? 7.891 -2.118 -0.477 1.00 92.81 107 MET A O 1
ATOM 754 N N . PRO A 1 108 ? 8.808 -4.050 0.171 1.00 87.69 108 PRO A N 1
ATOM 755 C CA . PRO A 1 108 ? 10.160 -3.586 -0.104 1.00 87.69 108 PRO A CA 1
ATOM 756 C C . PRO A 1 108 ? 10.366 -3.443 -1.617 1.00 87.69 108 PRO A C 1
ATOM 758 O O . PRO A 1 108 ? 10.091 -4.373 -2.377 1.00 87.69 108 PRO A O 1
ATOM 761 N N . GLY A 1 109 ? 10.839 -2.269 -2.034 1.00 80.69 109 GLY A N 1
ATOM 762 C CA . GLY A 1 109 ? 11.258 -1.992 -3.407 1.00 80.69 109 GLY A CA 1
ATOM 763 C C . GLY A 1 109 ? 12.696 -2.428 -3.690 1.00 80.69 109 GLY A C 1
ATOM 764 O O . GLY A 1 109 ? 13.396 -2.901 -2.793 1.00 80.69 109 GLY A O 1
ATOM 765 N N . GLU A 1 110 ? 13.145 -2.220 -4.932 1.00 78.88 110 GLU A N 1
ATOM 766 C CA . GLU A 1 110 ? 14.558 -2.384 -5.317 1.00 78.88 110 GLU A CA 1
ATOM 767 C C . GLU A 1 110 ? 15.455 -1.368 -4.590 1.00 78.88 110 GLU A C 1
ATOM 769 O O . GLU A 1 110 ? 16.540 -1.723 -4.130 1.00 78.88 110 GLU A O 1
ATOM 774 N N . ASP A 1 111 ? 14.974 -0.130 -4.423 1.00 82.56 111 ASP A N 1
ATOM 775 C CA . ASP A 1 111 ? 15.621 0.908 -3.620 1.00 82.56 111 ASP A CA 1
ATOM 776 C C . ASP A 1 111 ? 14.856 1.132 -2.294 1.00 82.56 111 ASP A C 1
ATOM 778 O O . ASP A 1 111 ? 13.675 1.508 -2.303 1.00 82.56 111 ASP A O 1
ATOM 782 N N . PRO A 1 112 ? 15.510 0.961 -1.126 1.00 84.31 112 PRO A N 1
ATOM 783 C CA . PRO A 1 112 ? 14.933 1.294 0.176 1.00 84.31 112 PRO A CA 1
ATOM 784 C C . PRO A 1 112 ? 14.425 2.740 0.298 1.00 84.31 112 PRO A C 1
ATOM 786 O O . PRO A 1 112 ? 13.548 3.011 1.125 1.00 84.31 112 PRO A O 1
ATOM 789 N N . ALA A 1 113 ? 14.969 3.682 -0.477 1.00 86.62 113 ALA A N 1
ATOM 790 C CA . ALA A 1 113 ? 14.528 5.072 -0.480 1.00 86.62 113 ALA A CA 1
ATOM 791 C C . ALA A 1 113 ? 13.096 5.229 -1.012 1.00 86.62 113 ALA A C 1
ATOM 793 O O . ALA A 1 113 ? 12.333 6.023 -0.458 1.00 86.62 113 ALA A O 1
ATOM 794 N N . GLU A 1 114 ? 12.692 4.439 -2.010 1.00 86.19 114 GLU A N 1
ATOM 795 C CA . GLU A 1 114 ? 11.336 4.505 -2.566 1.00 86.19 114 GLU A CA 1
ATOM 796 C C . GLU A 1 114 ? 10.288 4.023 -1.560 1.00 86.19 114 GLU A C 1
ATOM 798 O O . GLU A 1 114 ? 9.275 4.688 -1.344 1.00 86.19 114 GLU A O 1
ATOM 803 N N . ALA A 1 115 ? 10.558 2.908 -0.871 1.00 87.31 115 ALA A N 1
ATOM 804 C CA . ALA A 1 115 ? 9.672 2.406 0.181 1.00 87.31 115 ALA A CA 1
ATOM 805 C C . ALA A 1 115 ? 9.494 3.438 1.310 1.00 87.31 115 ALA A C 1
ATOM 807 O O . ALA A 1 115 ? 8.389 3.628 1.820 1.00 87.31 115 ALA A O 1
ATOM 808 N N . ARG A 1 116 ? 10.568 4.157 1.670 1.00 88.75 116 ARG A N 1
ATOM 809 C CA . ARG A 1 116 ? 10.517 5.249 2.656 1.00 88.75 116 ARG A CA 1
ATOM 810 C C . ARG A 1 116 ? 9.711 6.448 2.162 1.00 88.75 116 ARG A C 1
ATOM 812 O O . ARG A 1 116 ? 9.039 7.073 2.976 1.00 88.75 116 ARG A O 1
ATOM 819 N N . ALA A 1 117 ? 9.781 6.785 0.875 1.00 90.62 117 ALA A N 1
ATOM 820 C CA . ALA A 1 117 ? 8.998 7.877 0.301 1.00 90.62 117 ALA A CA 1
ATOM 821 C C . ALA A 1 117 ? 7.493 7.574 0.368 1.00 90.62 117 ALA A C 1
ATOM 823 O O . ALA A 1 117 ? 6.738 8.383 0.902 1.00 90.62 117 ALA A O 1
ATOM 824 N N . TYR A 1 118 ? 7.089 6.368 -0.045 1.00 91.75 118 TYR A N 1
ATOM 825 C CA . TYR A 1 118 ? 5.706 5.894 0.088 1.00 91.75 118 TYR A CA 1
ATOM 826 C C . TYR A 1 118 ? 5.243 5.928 1.544 1.00 91.75 118 TYR A C 1
ATOM 828 O O . TYR A 1 118 ? 4.169 6.442 1.847 1.00 91.75 118 TYR A O 1
ATOM 836 N N . ALA A 1 119 ? 6.071 5.414 2.458 1.00 91.94 119 ALA A N 1
ATOM 837 C CA . ALA A 1 119 ? 5.729 5.381 3.871 1.00 91.94 119 ALA A CA 1
ATOM 838 C C . ALA A 1 119 ? 5.504 6.780 4.461 1.00 91.94 119 ALA A C 1
ATOM 840 O O . ALA A 1 119 ? 4.585 6.955 5.252 1.00 91.94 119 ALA A O 1
ATOM 841 N N . ARG A 1 120 ? 6.300 7.782 4.062 1.00 92.00 120 ARG A N 1
ATOM 842 C CA . ARG A 1 120 ? 6.118 9.170 4.518 1.00 92.00 120 ARG A CA 1
ATOM 843 C C . ARG A 1 120 ? 4.798 9.766 4.046 1.00 92.00 120 ARG A C 1
ATOM 845 O O . ARG A 1 120 ? 4.122 10.401 4.841 1.00 92.00 120 ARG A O 1
ATOM 852 N N . GLU A 1 121 ? 4.438 9.553 2.784 1.00 91.56 121 GLU A N 1
ATOM 853 C CA . GLU A 1 121 ? 3.192 10.085 2.222 1.00 91.56 121 GLU A CA 1
ATOM 854 C C . GLU A 1 121 ? 1.956 9.427 2.860 1.00 91.56 121 GLU A C 1
ATOM 856 O O . GLU A 1 121 ? 0.967 10.090 3.164 1.00 91.56 121 GLU A O 1
ATOM 861 N N . LEU A 1 122 ? 2.033 8.121 3.133 1.00 92.31 122 LEU A N 1
ATOM 862 C CA . LEU A 1 122 ? 0.941 7.354 3.738 1.00 92.31 122 LEU A CA 1
ATOM 863 C C . LEU A 1 122 ? 0.792 7.590 5.245 1.00 92.31 122 LEU A C 1
ATOM 865 O O . LEU A 1 122 ? -0.327 7.526 5.751 1.00 92.31 122 LEU A O 1
ATOM 869 N N . ALA A 1 123 ? 1.881 7.897 5.956 1.00 91.56 123 ALA A N 1
ATOM 870 C CA . ALA A 1 123 ? 1.870 8.102 7.408 1.00 91.56 123 ALA A CA 1
ATOM 871 C C . ALA A 1 123 ? 0.972 9.267 7.859 1.00 91.56 123 ALA A C 1
ATOM 873 O O . ALA A 1 123 ? 0.552 9.313 9.011 1.00 91.56 123 ALA A O 1
ATOM 874 N N . GLU A 1 124 ? 0.639 10.198 6.961 1.00 88.12 124 GLU A N 1
ATOM 875 C CA . GLU A 1 124 ? -0.266 11.310 7.267 1.00 88.12 124 GLU A CA 1
ATOM 876 C C . GLU A 1 124 ? -1.731 10.868 7.421 1.00 88.12 124 GLU A C 1
ATOM 878 O O . GLU A 1 124 ? -2.543 11.617 7.962 1.00 88.12 124 GLU A O 1
ATOM 883 N N . VAL A 1 125 ? -2.094 9.688 6.909 1.00 89.69 125 VAL A N 1
ATOM 884 C CA . VAL A 1 125 ? -3.494 9.240 6.800 1.00 89.69 125 VAL A CA 1
ATOM 885 C C . VAL A 1 125 ? -3.724 7.782 7.198 1.00 89.69 125 VAL A C 1
ATOM 887 O O . VAL A 1 125 ? -4.874 7.374 7.340 1.00 89.69 125 VAL A O 1
ATOM 890 N N . ALA A 1 126 ? -2.664 6.992 7.374 1.00 92.69 126 ALA A N 1
ATOM 891 C CA . ALA A 1 126 ? -2.741 5.564 7.658 1.00 92.69 126 ALA A CA 1
ATOM 892 C C . ALA A 1 126 ? -1.624 5.101 8.602 1.00 92.69 126 ALA A C 1
ATOM 894 O O . ALA A 1 126 ? -0.528 5.662 8.611 1.00 92.69 126 ALA A O 1
ATOM 895 N N . THR A 1 127 ? -1.875 4.020 9.338 1.00 94.44 127 THR A N 1
ATOM 896 C CA . THR A 1 127 ? -0.816 3.243 9.992 1.00 94.44 127 THR A CA 1
ATOM 897 C C . THR A 1 127 ? -0.034 2.490 8.917 1.00 94.44 127 THR A C 1
ATOM 899 O O . THR A 1 127 ? -0.625 1.787 8.097 1.00 94.44 127 THR A O 1
ATOM 902 N N . VAL A 1 128 ? 1.293 2.639 8.884 1.00 95.69 128 VAL A N 1
ATOM 903 C CA . VAL A 1 128 ? 2.124 2.121 7.782 1.00 95.69 128 VAL A CA 1
ATOM 904 C C . VAL A 1 128 ? 2.981 0.943 8.228 1.00 95.69 128 VAL A C 1
ATOM 906 O O . VAL A 1 128 ? 3.743 1.047 9.185 1.00 95.69 128 VAL A O 1
ATOM 909 N N . VAL A 1 129 ? 2.927 -0.156 7.479 1.00 94.88 129 VAL A N 1
ATOM 910 C CA . VAL A 1 129 ? 3.788 -1.334 7.641 1.00 94.88 129 VAL A CA 1
ATOM 911 C C . VAL A 1 129 ? 4.690 -1.459 6.416 1.00 94.88 129 VAL A C 1
ATOM 913 O O . VAL A 1 129 ? 4.219 -1.369 5.283 1.00 94.88 129 VAL A O 1
ATOM 916 N N . VAL A 1 130 ? 5.989 -1.680 6.629 1.00 93.94 130 VAL A N 1
ATOM 917 C CA . VAL A 1 130 ? 7.000 -1.727 5.559 1.00 93.94 130 VAL A CA 1
ATOM 918 C C . VAL A 1 130 ? 7.834 -3.007 5.610 1.00 93.94 130 VAL A C 1
ATOM 920 O O . VAL A 1 130 ? 7.875 -3.710 6.619 1.00 93.94 130 VAL A O 1
ATOM 923 N N . GLY A 1 131 ? 8.555 -3.298 4.528 1.00 89.19 131 GLY A N 1
ATOM 924 C CA . GLY A 1 131 ? 9.608 -4.316 4.530 1.00 89.19 131 GLY A CA 1
ATOM 925 C C . GLY A 1 131 ? 9.079 -5.736 4.741 1.00 89.19 131 GLY A C 1
ATOM 926 O O . GLY A 1 131 ? 8.090 -6.133 4.130 1.00 89.19 131 GLY A O 1
ATOM 927 N N . GLU A 1 132 ? 9.749 -6.526 5.581 1.00 88.81 132 GLU A N 1
ATOM 928 C CA . GLU A 1 132 ? 9.382 -7.936 5.776 1.00 88.81 132 GLU A CA 1
ATOM 929 C C . GLU A 1 132 ? 8.026 -8.099 6.470 1.00 88.81 132 GLU A C 1
ATOM 931 O O . GLU A 1 132 ? 7.230 -8.960 6.107 1.00 88.81 132 GLU A O 1
ATOM 936 N N . GLN A 1 133 ? 7.705 -7.193 7.393 1.00 91.44 133 GLN A N 1
ATOM 937 C CA . GLN A 1 133 ? 6.394 -7.137 8.035 1.00 91.44 133 GLN A CA 1
ATOM 938 C C . GLN A 1 133 ? 5.282 -6.928 7.000 1.00 91.44 133 GLN A C 1
ATOM 940 O O . GLN A 1 133 ? 4.227 -7.553 7.092 1.00 91.44 133 GLN A O 1
ATOM 945 N N . ALA A 1 134 ? 5.533 -6.108 5.973 1.00 91.50 134 ALA A N 1
ATOM 946 C CA . ALA A 1 134 ? 4.576 -5.893 4.895 1.00 91.50 134 ALA A CA 1
ATOM 947 C C . ALA A 1 134 ? 4.329 -7.172 4.083 1.00 91.50 134 ALA A C 1
ATOM 949 O O . ALA A 1 134 ? 3.184 -7.453 3.724 1.00 91.50 134 ALA A O 1
ATOM 950 N N . ARG A 1 135 ? 5.366 -7.996 3.863 1.00 90.38 135 ARG A N 1
ATOM 951 C CA . ARG A 1 135 ? 5.202 -9.311 3.221 1.00 90.38 135 ARG A CA 1
ATOM 952 C C . ARG A 1 135 ? 4.325 -10.236 4.054 1.00 90.38 135 ARG A C 1
ATOM 954 O O . ARG A 1 135 ? 3.439 -10.870 3.492 1.00 90.38 135 ARG A O 1
ATOM 961 N N . THR A 1 136 ? 4.528 -10.275 5.371 1.00 92.88 136 THR A N 1
ATOM 962 C CA . THR A 1 136 ? 3.710 -11.083 6.288 1.00 92.88 136 THR A CA 1
ATOM 963 C C . THR A 1 136 ? 2.233 -10.710 6.195 1.00 92.88 136 THR A C 1
ATOM 965 O O . THR A 1 136 ? 1.386 -11.590 6.056 1.00 92.88 136 THR A O 1
ATOM 968 N N . VAL A 1 137 ? 1.911 -9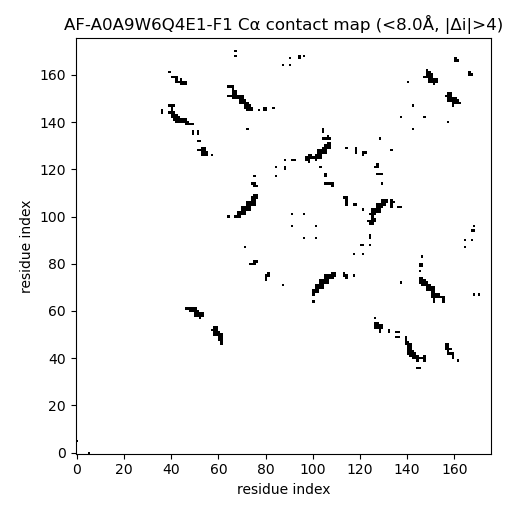.411 6.211 1.00 91.81 137 VAL A N 1
ATOM 969 C CA . VAL A 1 137 ? 0.520 -8.940 6.093 1.00 91.81 137 VAL A CA 1
ATOM 970 C C . VAL A 1 137 ? -0.057 -9.252 4.710 1.00 91.81 137 VAL A C 1
ATOM 972 O O . VAL A 1 137 ? -1.167 -9.769 4.610 1.00 91.81 137 VAL A O 1
ATOM 975 N N . SER A 1 138 ? 0.699 -8.980 3.642 1.00 89.94 138 SER A N 1
ATOM 976 C CA . SER A 1 138 ? 0.300 -9.267 2.256 1.00 89.94 138 SER A CA 1
ATOM 977 C C . SER A 1 138 ? -0.008 -10.756 2.043 1.00 89.94 138 SER A C 1
ATOM 979 O O . SER A 1 138 ? -1.052 -11.094 1.480 1.00 89.94 138 SER A O 1
ATOM 981 N N . ALA A 1 139 ? 0.839 -11.643 2.575 1.00 89.88 139 ALA A N 1
ATOM 982 C CA . ALA A 1 139 ? 0.643 -13.088 2.535 1.00 89.88 139 ALA A CA 1
ATOM 983 C C . ALA A 1 139 ? -0.581 -13.532 3.349 1.00 89.88 139 ALA A C 1
ATOM 985 O O . ALA A 1 139 ? -1.394 -14.300 2.841 1.00 89.88 139 ALA A O 1
ATOM 986 N N . ALA A 1 140 ? -0.761 -13.008 4.567 1.00 90.44 140 ALA A N 1
ATOM 987 C CA . ALA A 1 140 ? -1.907 -13.338 5.417 1.00 90.44 140 ALA A CA 1
ATOM 988 C C . ALA A 1 140 ? -3.251 -12.892 4.816 1.00 90.44 140 ALA A C 1
ATOM 990 O O . ALA A 1 140 ? -4.274 -13.531 5.046 1.00 90.44 140 ALA A O 1
ATOM 991 N N . CYS A 1 141 ? -3.253 -11.810 4.035 1.00 87.94 141 CYS A N 1
ATOM 992 C CA . CYS A 1 141 ? -4.426 -11.334 3.297 1.00 87.94 141 CYS A CA 1
ATOM 993 C C . CYS A 1 141 ? -4.613 -12.060 1.947 1.00 87.94 141 CYS A C 1
ATOM 995 O O . CYS A 1 141 ? -5.650 -11.922 1.292 1.00 87.94 141 CYS A O 1
ATOM 997 N N . GLY A 1 142 ? -3.614 -12.837 1.515 1.00 87.06 142 GLY A N 1
ATOM 998 C CA . GLY A 1 142 ? -3.604 -13.533 0.233 1.00 87.06 142 GLY A CA 1
ATOM 999 C C . GLY A 1 142 ? -3.646 -12.584 -0.964 1.00 87.06 142 GLY A C 1
ATOM 1000 O O . GLY A 1 142 ? -4.323 -12.890 -1.941 1.00 87.06 142 GLY A O 1
ATOM 1001 N N . VAL A 1 143 ? -2.974 -11.431 -0.879 1.00 84.69 143 VAL A N 1
ATOM 1002 C CA . VAL A 1 143 ? -2.941 -10.433 -1.959 1.00 84.69 143 VAL A CA 1
ATOM 1003 C C . VAL A 1 143 ? -2.087 -10.949 -3.112 1.00 84.69 143 VAL A C 1
ATOM 1005 O O . VAL A 1 143 ? -0.911 -11.263 -2.930 1.00 84.69 143 VAL A O 1
ATOM 1008 N N . GLN A 1 144 ? -2.671 -11.017 -4.304 1.00 77.62 144 GLN A N 1
ATOM 1009 C CA . GLN A 1 144 ? -1.984 -11.388 -5.538 1.00 77.62 144 GLN A CA 1
ATOM 1010 C C . GLN A 1 144 ? -2.058 -10.214 -6.519 1.00 77.62 144 GLN A C 1
ATOM 1012 O O . GLN A 1 144 ? -3.049 -10.036 -7.223 1.00 77.62 144 GLN A O 1
ATOM 1017 N N . GLY A 1 145 ? -1.000 -9.402 -6.549 1.00 78.25 145 GLY A N 1
ATOM 1018 C CA . GLY A 1 145 ? -0.899 -8.220 -7.412 1.00 78.25 145 GLY A CA 1
ATOM 1019 C C . GLY A 1 145 ? -0.898 -6.900 -6.640 1.00 78.25 145 GLY A C 1
ATOM 1020 O O . GLY A 1 145 ? -1.359 -6.821 -5.504 1.00 78.25 145 GLY A O 1
ATOM 1021 N N . PHE A 1 146 ? -0.334 -5.862 -7.259 1.00 79.81 146 PHE A N 1
ATOM 1022 C CA . PHE A 1 146 ? -0.234 -4.520 -6.684 1.00 79.81 146 PHE A CA 1
ATOM 1023 C C . PHE A 1 146 ? -0.509 -3.458 -7.759 1.00 79.81 146 PHE A C 1
ATOM 1025 O O . PHE A 1 146 ? -0.014 -3.605 -8.878 1.00 79.81 146 PHE A O 1
ATOM 1032 N N . PRO A 1 147 ? -1.184 -2.348 -7.416 1.00 82.62 147 PRO A N 1
ATOM 1033 C CA . PRO A 1 147 ? -1.748 -2.044 -6.100 1.00 82.62 147 PRO A CA 1
ATOM 1034 C C . PRO A 1 147 ? -3.030 -2.833 -5.800 1.00 82.62 147 PRO A C 1
ATOM 1036 O O . PRO A 1 147 ? -3.755 -3.206 -6.715 1.00 82.62 147 PRO A O 1
ATOM 1039 N N . ALA A 1 148 ? -3.340 -3.015 -4.515 1.00 85.62 148 ALA A N 1
ATOM 1040 C CA . ALA A 1 148 ? -4.631 -3.544 -4.071 1.00 85.62 148 ALA A CA 1
ATOM 1041 C C . ALA A 1 148 ? -5.219 -2.633 -2.991 1.00 85.62 148 ALA A C 1
ATOM 1043 O O . ALA A 1 148 ? -4.513 -2.251 -2.059 1.00 85.62 148 ALA A O 1
ATOM 1044 N N . VAL A 1 149 ? -6.502 -2.292 -3.090 1.00 86.56 149 VAL A N 1
ATOM 1045 C CA . VAL A 1 149 ? -7.219 -1.561 -2.036 1.00 86.56 149 VAL A CA 1
ATOM 1046 C C . VAL A 1 149 ? -8.397 -2.399 -1.607 1.00 86.56 149 VAL A C 1
ATOM 1048 O O . VAL A 1 149 ? -9.173 -2.875 -2.431 1.00 86.56 149 VAL A O 1
ATOM 1051 N N . CYS A 1 150 ? -8.512 -2.608 -0.308 1.00 86.62 150 CYS A N 1
ATOM 1052 C CA . CYS A 1 150 ? -9.508 -3.493 0.245 1.00 86.62 150 CYS A CA 1
ATOM 1053 C C . CYS A 1 150 ? -10.162 -2.900 1.484 1.00 86.62 150 CYS A C 1
ATOM 1055 O O . CYS A 1 150 ? -9.585 -2.052 2.161 1.00 86.62 150 CYS A O 1
ATOM 1057 N N . ALA A 1 151 ? -11.352 -3.393 1.799 1.00 88.25 151 ALA A N 1
ATOM 1058 C CA . ALA A 1 151 ? -12.038 -3.101 3.045 1.00 88.25 151 ALA A CA 1
ATOM 1059 C C . ALA A 1 151 ? -12.421 -4.402 3.749 1.00 88.25 151 ALA A C 1
ATOM 1061 O O . ALA A 1 151 ? -12.732 -5.409 3.105 1.00 88.25 151 ALA A O 1
ATOM 1062 N N . VAL A 1 152 ? -12.403 -4.368 5.075 1.00 87.44 152 VAL A N 1
ATOM 1063 C CA . VAL A 1 152 ? -12.912 -5.451 5.910 1.00 87.44 152 VAL A CA 1
ATOM 1064 C C . VAL A 1 152 ? -14.432 -5.328 5.991 1.00 87.44 152 VAL A C 1
ATOM 1066 O O . VAL A 1 152 ? -14.958 -4.285 6.382 1.00 87.44 152 VAL A O 1
ATOM 1069 N N . ASP A 1 153 ? -15.148 -6.378 5.605 1.00 85.00 153 ASP A N 1
ATOM 1070 C CA . ASP A 1 153 ? -16.605 -6.440 5.684 1.00 85.00 153 ASP A CA 1
ATOM 1071 C C . ASP A 1 153 ? -17.106 -6.789 7.099 1.00 85.00 153 ASP A C 1
ATOM 1073 O O . ASP A 1 153 ? -16.328 -6.973 8.038 1.00 85.00 153 ASP A O 1
ATOM 1077 N N . ALA A 1 154 ? -18.430 -6.852 7.263 1.00 83.81 154 ALA A N 1
ATOM 1078 C CA . ALA A 1 154 ? -19.075 -7.166 8.540 1.00 83.81 154 ALA A CA 1
ATOM 1079 C C . ALA A 1 154 ? -18.712 -8.561 9.084 1.00 83.81 154 ALA A C 1
ATOM 1081 O O . ALA A 1 154 ? -18.719 -8.755 10.298 1.00 83.81 154 ALA A O 1
ATOM 1082 N N . ASP A 1 155 ? -18.340 -9.497 8.208 1.00 81.31 155 ASP A N 1
ATOM 1083 C CA . ASP A 1 155 ? -17.936 -10.859 8.565 1.00 81.31 155 ASP A CA 1
ATOM 1084 C C . ASP A 1 155 ? -16.431 -10.948 8.889 1.00 81.31 155 ASP A C 1
ATOM 1086 O O . ASP A 1 155 ? -15.894 -12.033 9.131 1.00 81.31 155 ASP A O 1
ATOM 1090 N N . GLY A 1 156 ? -15.715 -9.816 8.874 1.00 81.06 156 GLY A N 1
ATOM 1091 C CA . GLY A 1 156 ? -14.270 -9.772 9.076 1.00 81.06 156 GLY A CA 1
ATOM 1092 C C . GLY A 1 156 ? -13.483 -10.311 7.877 1.00 81.06 156 GLY A C 1
ATOM 1093 O O . GLY A 1 156 ? -12.343 -10.760 8.032 1.00 81.06 156 GLY A O 1
ATOM 1094 N N . ARG A 1 157 ? -14.078 -10.327 6.687 1.00 84.44 157 ARG A N 1
ATOM 1095 C CA . ARG A 1 157 ? -13.431 -10.762 5.447 1.00 84.44 157 ARG A CA 1
ATOM 1096 C C . ARG A 1 157 ? -12.949 -9.567 4.647 1.00 84.44 157 ARG A C 1
ATOM 1098 O O . ARG A 1 157 ? -13.511 -8.484 4.738 1.00 84.44 157 ARG A O 1
ATOM 1105 N N . ILE A 1 158 ? -11.899 -9.760 3.856 1.00 84.12 158 ILE A N 1
ATOM 1106 C CA . ILE A 1 158 ? -11.402 -8.703 2.971 1.00 84.12 158 ILE A CA 1
ATOM 1107 C C . ILE A 1 158 ? -12.186 -8.765 1.672 1.00 84.12 158 ILE A C 1
ATOM 1109 O O . ILE A 1 158 ? -12.282 -9.819 1.048 1.00 84.12 158 ILE A O 1
ATOM 1113 N N . ARG A 1 159 ? -12.702 -7.625 1.230 1.00 80.00 159 ARG A N 1
ATOM 1114 C CA . ARG A 1 159 ? -13.206 -7.460 -0.130 1.00 80.00 159 ARG A CA 1
ATOM 1115 C C . ARG A 1 159 ? -12.398 -6.390 -0.827 1.00 80.00 159 ARG A C 1
ATOM 1117 O O . ARG A 1 159 ? -12.097 -5.358 -0.227 1.00 80.00 159 ARG A O 1
ATOM 1124 N N . GLU A 1 160 ? -12.069 -6.629 -2.088 1.00 71.19 160 GLU A N 1
ATOM 1125 C CA . GLU A 1 160 ? -11.531 -5.574 -2.935 1.00 71.19 160 GLU A CA 1
ATOM 1126 C C . GLU A 1 160 ? -12.521 -4.414 -2.980 1.00 71.19 160 GLU A C 1
ATOM 1128 O O . GLU A 1 160 ? -13.688 -4.564 -3.355 1.00 71.19 160 GLU A O 1
ATOM 1133 N N . ALA A 1 161 ? -12.036 -3.239 -2.596 1.00 62.44 161 ALA A N 1
ATOM 1134 C CA . ALA A 1 161 ? -12.671 -2.007 -2.991 1.00 62.44 161 ALA A CA 1
ATOM 1135 C C . ALA A 1 161 ? -12.248 -1.828 -4.448 1.00 62.44 161 ALA A C 1
ATOM 1137 O O . ALA A 1 161 ? -11.094 -1.494 -4.712 1.00 62.44 161 ALA A O 1
ATOM 1138 N N . GLY A 1 162 ? -13.136 -2.162 -5.393 1.00 51.31 162 GLY A N 1
ATOM 1139 C CA . GLY A 1 162 ? -12.862 -1.985 -6.822 1.00 51.31 162 GLY A CA 1
ATOM 1140 C C . GLY A 1 162 ? -12.241 -0.608 -7.083 1.00 51.31 162 GLY A C 1
ATOM 1141 O O . GLY A 1 162 ? -12.520 0.326 -6.339 1.00 51.31 162 GLY A O 1
ATOM 1142 N N . GLY A 1 163 ? -11.387 -0.483 -8.107 1.00 42.38 163 GLY A N 1
ATOM 1143 C CA . GLY A 1 163 ? -10.476 0.662 -8.322 1.00 42.38 163 GLY A CA 1
ATOM 1144 C C . GLY A 1 163 ? -11.090 2.074 -8.365 1.00 42.38 163 GLY A C 1
ATOM 1145 O O . GLY A 1 163 ? -10.361 3.056 -8.505 1.00 42.38 163 GLY A O 1
ATOM 1146 N N . ASP A 1 164 ? -12.407 2.192 -8.221 1.00 41.25 164 ASP A N 1
ATOM 1147 C CA . ASP A 1 164 ? -13.081 3.416 -7.833 1.00 41.25 164 ASP A CA 1
ATOM 1148 C C . ASP A 1 164 ? -13.177 3.517 -6.296 1.00 41.25 164 ASP A C 1
ATOM 1150 O O . ASP A 1 164 ? -14.001 2.882 -5.632 1.00 41.25 164 ASP A O 1
ATOM 1154 N N . LEU A 1 165 ? -12.337 4.382 -5.726 1.00 51.97 165 LEU A N 1
ATOM 1155 C CA . LEU A 1 165 ? -12.321 4.748 -4.304 1.00 51.97 165 LEU A CA 1
ATOM 1156 C C . LEU A 1 165 ? -13.662 5.364 -3.822 1.00 51.97 165 LEU A C 1
ATOM 1158 O O . LEU A 1 165 ? -13.782 5.731 -2.661 1.00 51.97 165 LEU A O 1
ATOM 1162 N N . SER A 1 166 ? -14.688 5.469 -4.676 1.00 43.50 166 SER A N 1
ATOM 1163 C CA . SER A 1 166 ? -16.055 5.909 -4.353 1.00 43.50 166 SER A CA 1
ATOM 1164 C C . SER A 1 166 ? -16.889 4.900 -3.537 1.00 43.50 166 SER A C 1
ATOM 1166 O O . SER A 1 166 ? -17.954 5.246 -3.013 1.00 43.50 166 SER A O 1
ATOM 1168 N N . GLY A 1 167 ? -16.427 3.650 -3.397 1.00 42.38 167 GLY A N 1
ATOM 1169 C CA . GLY A 1 167 ? -17.007 2.665 -2.467 1.00 42.38 167 GLY A CA 1
ATOM 1170 C C . GLY A 1 167 ? -16.598 2.883 -1.004 1.00 42.38 167 GLY A C 1
ATOM 1171 O O . GLY A 1 167 ? -17.196 2.319 -0.086 1.00 42.38 167 GLY A O 1
ATOM 1172 N N . PHE A 1 168 ? -15.588 3.720 -0.790 1.00 46.12 168 PHE A N 1
ATOM 1173 C CA . PHE A 1 168 ? -14.977 4.008 0.495 1.00 46.12 168 PHE A CA 1
ATOM 1174 C C . PHE A 1 168 ? -15.906 4.858 1.370 1.00 46.12 168 PHE A C 1
ATOM 1176 O O . PHE A 1 168 ? -16.370 5.918 0.958 1.00 46.12 168 PHE A O 1
ATOM 1183 N N . GLY A 1 169 ? -16.208 4.390 2.583 1.00 42.06 169 GLY A N 1
ATOM 1184 C CA . GLY A 1 169 ? -17.036 5.136 3.538 1.00 42.06 169 GLY A CA 1
ATOM 1185 C C . GLY A 1 169 ? -18.548 4.904 3.434 1.00 42.06 169 GLY A C 1
ATOM 1186 O O . GLY A 1 169 ? -19.297 5.433 4.259 1.00 42.06 169 GLY A O 1
ATOM 1187 N N . ARG A 1 170 ? -19.035 4.057 2.513 1.00 41.88 170 ARG A N 1
ATOM 1188 C CA . ARG A 1 170 ? -20.394 3.513 2.647 1.00 41.88 170 ARG A CA 1
ATOM 1189 C C . ARG A 1 170 ? -20.399 2.509 3.801 1.00 41.88 170 ARG A C 1
ATOM 1191 O O . ARG A 1 170 ? -20.059 1.343 3.614 1.00 41.88 170 ARG A O 1
ATOM 1198 N N . ARG A 1 171 ? -20.806 2.957 5.001 1.00 41.81 171 ARG A N 1
ATOM 1199 C CA . ARG A 1 171 ? -21.318 2.042 6.040 1.00 41.81 171 ARG A CA 1
ATOM 1200 C C . ARG A 1 171 ? -22.292 1.079 5.347 1.00 41.81 171 ARG A C 1
ATOM 1202 O O . ARG A 1 171 ? -23.127 1.570 4.581 1.00 41.81 171 ARG A O 1
ATOM 1209 N N . PRO A 1 172 ? -22.202 -0.245 5.564 1.00 37.50 172 PRO A N 1
ATOM 1210 C CA . PRO A 1 172 ? -23.182 -1.164 5.006 1.00 37.50 172 PRO A CA 1
ATOM 1211 C C . PRO A 1 172 ? -24.571 -0.696 5.445 1.00 37.50 172 PRO A C 1
ATOM 1213 O O . PRO A 1 172 ? -24.867 -0.603 6.637 1.00 37.50 172 PRO A O 1
ATOM 1216 N N . ALA A 1 173 ? -25.399 -0.314 4.473 1.00 36.47 173 ALA A N 1
ATOM 1217 C CA . ALA A 1 173 ? -26.798 -0.022 4.711 1.00 36.47 173 ALA A CA 1
ATOM 1218 C C . ALA A 1 173 ? -27.476 -1.355 5.034 1.00 36.47 173 ALA A C 1
ATOM 1220 O O . ALA A 1 173 ? -27.788 -2.125 4.130 1.00 36.47 173 ALA A O 1
ATOM 1221 N N . GLY A 1 174 ? -27.631 -1.655 6.322 1.00 38.09 174 GLY A N 1
ATOM 1222 C CA . GLY A 1 174 ? -28.351 -2.845 6.761 1.00 38.09 174 GLY A CA 1
ATOM 1223 C C . GLY A 1 174 ? -27.827 -3.453 8.051 1.00 38.09 174 GLY A C 1
ATOM 1224 O O . GLY A 1 174 ? -27.301 -4.556 8.019 1.00 38.09 174 GLY A O 1
ATOM 1225 N N . VAL A 1 175 ? -28.020 -2.758 9.172 1.00 36.72 175 VAL A N 1
ATOM 1226 C CA . VAL A 1 175 ? -28.404 -3.397 10.440 1.00 36.72 175 VAL A CA 1
ATOM 1227 C C . VAL A 1 175 ? -29.415 -2.452 11.090 1.00 36.72 175 VAL A C 1
ATOM 1229 O O . VAL A 1 175 ? -29.038 -1.423 11.651 1.00 36.72 175 VAL A O 1
ATOM 1232 N N . ALA A 1 176 ? -30.694 -2.762 10.888 1.00 33.06 176 ALA A N 1
ATOM 1233 C CA . ALA A 1 176 ? -31.786 -2.343 11.757 1.00 33.06 176 ALA A CA 1
ATOM 1234 C C . ALA A 1 176 ? -32.096 -3.516 12.691 1.00 33.06 176 ALA A C 1
ATOM 1236 O O . ALA A 1 176 ? -31.960 -4.668 12.211 1.00 33.06 176 ALA A O 1
#

Mean predicted aligned error: 11.18 Å

Radius of gyration: 22.07 Å; Cα contacts (8 Å, |Δi|>4): 274; chains: 1; bounding box: 72×29×65 Å

Sequence (176 aa):
MDVSDAFTGLLAVLCLFNLVLTYGVVRRLRAMTRAGADGPATVSGRIDGFAVTAVDGTAVGRADLVPGTVLGFFSPGCPPCAALLPRFVGAVRAAGLPTGSVLAVVMPGEDPAEARAYARELAEVATVVVGEQARTVSAACGVQGFPAVCAVDADGRIREAGGDLSGFGRRPAGVA

Organism: NCBI:txid2065

Secondary structure (DSSP, 8-state):
--HHHHHHHHHHHHHHHHHHHHHHHHHHHHHHHHHHTTS--B--S-----EEE-TTS-EEEGGG--TT-EEEEE-TT-HHHHHHHHHHHHHHHHHT--GGGEEEEE---SSHHHHHHHHHHHTTTSEEEEHHHHHHHHHHTT-BSSSEEEEE-TTS-EEE--S-GGGTT---S---

pLDDT: mean 81.04, std 16.03, range [33.06, 95.69]

Nearest PDB structures (foldseek):
  3ia1-assembly1_B  TM=7.720E-01  e=8.511E-05  Thermus thermophilus HB27
  3erw-assembly1_A  TM=6.804E-01  e=5.793E-04  Bacillus subtilis
  3u5r-assembly1_E  TM=6.186E-01  e=2.367E-04  Sinorhizobium meliloti 1021
  3os4-assembly2_B  TM=4.725E-01  e=3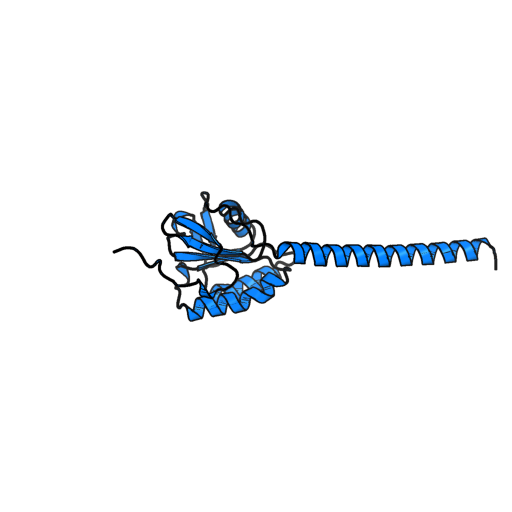.933E-01  Yersinia pestis CO92
  2im5-assembly4_D  TM=4.535E-01  e=1.944E+00  Porphyromonas gingivalis

Foldseek 3Di:
DDPVVVVVVVVVVVVVVVVVVVVVVVVVVVVVVLVVLPPAFDWPQAFAWDWDAFPVRDIDILVLQAAQQKEWEAEFVRPVRVVCLVVVLVLLVVLVDAQSSYEYQYEDYPDNVRSVVSSVSSVVRYGYHYYPSSVRRCVRRRTHHPGFMWGQHNVRTTDTPPPPSVVRNPDPPDDD